Protein AF-A0A3R6IIS8-F1 (afdb_monomer)

Foldseek 3Di:
DAQQLDDQQFWKAFQVPRFIWGWHDFDADPVRGTAKTKIFTWDDDPPDDTDGDPVRMDMDGRVCVVRMDTPGGHFFDDWADQWDADQQFIDRVNHTQPPDPKGWDDFQDIARQWTWTWTDDPQWIFIWIQRVSVSDIGTAGIGHNDDWHFLDDDHQKTKTKDWDKDWDWDADPNDTDIDIATQWMKIKMAGRVVSYIAIDIDRKDWPSVLKDWDADPQGIKIKTWIFARDPRPHHGHRDPFTKIWMWDRHPYTDTDDIDGHPDRKAWDAAPQQRFIWIDDQFWIATPSVRDIGGGNCRNVLPNWHWHDWDDDDQKIWTWTADPVRDIKIKIWHADPPPGIDIDID

Sequence (345 aa):
MKIERTKKGTEIVSKLDGKNYRVTAVFCDEAGKVTEATAAEMIEREGEEVELSTEHIVQITEANALAFRITKDAKPETVVTGFSVIDGNLYQDGRQIEQGQLKVLSVLSSHIGAVLLAVESGDNVALMTYEPDRDYFRKIFVDLSEVPEVLKVSGETCLMAIEHTKEIEAEKDGQKEKKTVFAGTTLILYQNGNHSATVHETSAKYGLTEALYTESPFGLDAWFPCDAVAGEDADPVAYKVRRWTRFALYDAITCKDFVEMNGALHATWSHAYKCYVLHNDDRLYVDGIGLDIKSPLVAKIGDKILIDVNKKEGVYRLTFSDSDYQFVTMVSRKTADRGLIVTIE

pLDDT: mean 92.06, std 5.34, range [68.94, 98.56]

Structure (mmCIF, N/CA/C/O backbone):
data_AF-A0A3R6IIS8-F1
#
_entry.id   AF-A0A3R6IIS8-F1
#
loop_
_atom_site.group_PDB
_atom_site.id
_atom_site.type_symbol
_atom_site.label_atom_id
_atom_site.label_alt_id
_atom_site.label_comp_id
_atom_site.label_asym_id
_atom_site.label_entity_id
_atom_site.label_seq_id
_atom_site.pdbx_PDB_ins_code
_atom_site.Cartn_x
_atom_site.Cartn_y
_atom_site.Cartn_z
_atom_site.occupancy
_atom_site.B_iso_or_equiv
_atom_site.auth_seq_id
_atom_site.auth_comp_id
_atom_site.auth_asym_id
_atom_site.auth_atom_id
_atom_site.pdbx_PDB_model_num
ATOM 1 N N . MET A 1 1 ? -12.628 -8.761 33.892 1.00 86.06 1 MET A N 1
ATOM 2 C CA . MET A 1 1 ? -12.725 -8.364 32.470 1.00 86.06 1 MET A CA 1
ATOM 3 C C . MET A 1 1 ? -14.184 -8.477 32.033 1.00 86.06 1 MET A C 1
ATOM 5 O O . MET A 1 1 ? -14.962 -9.024 32.805 1.00 86.06 1 MET A O 1
ATOM 9 N N . LYS A 1 2 ? -14.566 -7.952 30.863 1.00 85.75 2 LYS A N 1
ATOM 10 C CA . LYS A 1 2 ? -15.867 -8.251 30.232 1.00 85.75 2 LYS A CA 1
ATOM 11 C C . LYS A 1 2 ? -15.731 -9.556 29.441 1.00 85.75 2 LYS A C 1
ATOM 13 O O . LYS A 1 2 ? -14.716 -9.699 28.758 1.00 85.75 2 LYS A O 1
ATOM 18 N N . ILE A 1 3 ? -16.674 -10.495 29.556 1.00 88.19 3 ILE A N 1
ATOM 19 C CA . ILE A 1 3 ? -16.545 -11.804 28.888 1.00 88.19 3 ILE A CA 1
ATOM 20 C C . ILE A 1 3 ? -16.556 -11.667 27.364 1.00 88.19 3 ILE A C 1
ATOM 22 O O . ILE A 1 3 ? -15.840 -12.394 26.684 1.00 88.19 3 ILE A O 1
ATOM 26 N N . GLU A 1 4 ? -17.244 -10.654 26.844 1.00 85.31 4 GLU A N 1
ATOM 27 C CA . GLU A 1 4 ? -17.347 -10.340 25.418 1.00 85.31 4 GLU A CA 1
ATOM 28 C C . GLU A 1 4 ? -15.993 -10.020 24.769 1.00 85.31 4 GLU A C 1
ATOM 30 O O . GLU A 1 4 ? -15.848 -10.126 23.557 1.00 85.31 4 GLU A O 1
ATOM 35 N N . ARG A 1 5 ? -14.983 -9.648 25.568 1.00 82.25 5 ARG A N 1
ATOM 36 C CA . ARG A 1 5 ? -13.610 -9.406 25.095 1.00 82.25 5 ARG A CA 1
ATOM 37 C C . ARG A 1 5 ? -12.752 -10.671 25.028 1.00 82.25 5 ARG A C 1
ATOM 39 O O . ARG A 1 5 ? -11.578 -10.599 24.666 1.00 82.25 5 ARG A O 1
ATOM 46 N N . THR A 1 6 ? -13.286 -11.816 25.437 1.00 88.50 6 THR A N 1
ATOM 47 C CA . THR A 1 6 ? -12.517 -13.057 25.529 1.00 88.50 6 THR A CA 1
ATOM 48 C C . THR A 1 6 ? -12.393 -13.691 24.151 1.00 88.50 6 THR A C 1
ATOM 50 O O . THR A 1 6 ? -13.389 -13.904 23.467 1.00 88.50 6 THR A O 1
ATOM 53 N N . LYS A 1 7 ? -11.162 -14.010 23.749 1.00 88.88 7 LYS A N 1
ATOM 54 C CA . LYS A 1 7 ? -10.842 -14.659 22.475 1.00 88.88 7 LYS A CA 1
ATOM 55 C C . LYS A 1 7 ? -9.868 -15.796 22.712 1.00 88.88 7 LYS A C 1
ATOM 57 O O . LYS A 1 7 ? -9.072 -15.748 23.650 1.00 88.88 7 LYS A O 1
ATOM 62 N N . LYS A 1 8 ? -9.902 -16.805 21.844 1.00 91.81 8 LYS A N 1
ATOM 63 C CA . LYS A 1 8 ? -8.877 -17.849 21.834 1.00 91.81 8 LYS A CA 1
ATOM 64 C C . LYS A 1 8 ? -7.496 -17.205 21.668 1.00 91.81 8 LYS A C 1
ATOM 66 O O . LYS A 1 8 ? -7.316 -16.353 20.808 1.00 91.81 8 LYS A O 1
ATOM 71 N N . GLY A 1 9 ? -6.545 -17.600 22.508 1.00 91.75 9 GLY A N 1
ATOM 72 C CA . GLY A 1 9 ? -5.193 -17.043 22.551 1.00 91.75 9 GLY A CA 1
ATOM 73 C C . GLY A 1 9 ? -5.008 -15.863 23.511 1.00 91.75 9 GLY A C 1
ATOM 74 O O . GLY A 1 9 ? -3.863 -15.521 23.793 1.00 91.75 9 GLY A O 1
ATOM 75 N N . THR A 1 10 ? -6.082 -15.273 24.053 1.00 93.25 10 THR A N 1
ATOM 76 C CA . THR A 1 10 ? -5.981 -14.199 25.055 1.00 93.25 10 THR A CA 1
ATOM 77 C C . THR A 1 10 ? -5.327 -14.730 26.329 1.00 93.25 10 THR A C 1
ATOM 79 O O . THR A 1 10 ? -5.727 -15.773 26.850 1.00 93.25 10 THR A O 1
ATOM 82 N N . GLU A 1 11 ? -4.328 -14.014 26.840 1.00 95.06 11 GLU A N 1
ATOM 83 C CA . GLU A 1 11 ? -3.680 -14.315 28.115 1.00 95.06 11 GLU A CA 1
ATOM 84 C C . GLU A 1 11 ? -4.321 -13.470 29.216 1.00 95.06 11 GLU A C 1
ATOM 86 O O . GLU A 1 11 ? -4.591 -12.268 29.064 1.00 95.06 11 GLU A O 1
ATOM 91 N N . ILE A 1 12 ? -4.602 -14.126 30.331 1.00 95.94 12 ILE A N 1
ATOM 92 C CA . ILE A 1 12 ? -5.292 -13.555 31.476 1.00 95.94 12 ILE A CA 1
ATOM 93 C C . ILE A 1 12 ? -4.563 -13.945 32.753 1.00 95.94 12 ILE A C 1
ATOM 95 O O . ILE A 1 12 ? -3.975 -15.016 32.849 1.00 95.94 12 ILE A O 1
ATOM 99 N N . VAL A 1 13 ? -4.675 -13.105 33.771 1.00 96.56 13 VAL A N 1
ATOM 100 C CA . VAL A 1 13 ? -4.301 -13.451 35.140 1.00 96.56 13 VAL A CA 1
ATOM 101 C C . VAL A 1 13 ? -5.562 -13.596 35.979 1.00 96.56 13 VAL A C 1
ATOM 103 O O . VAL A 1 13 ? -6.467 -12.749 35.920 1.00 96.56 13 VAL A O 1
ATOM 106 N N . SER A 1 14 ? -5.633 -14.663 36.764 1.00 96.44 14 SER A N 1
ATOM 107 C CA . SER A 1 14 ? -6.660 -14.815 37.788 1.00 96.44 14 SER A CA 1
ATOM 108 C C . SER A 1 14 ? -6.280 -13.982 39.010 1.00 96.44 14 SER A C 1
ATOM 110 O O . SER A 1 14 ? -5.180 -14.064 39.550 1.00 96.44 14 SER A O 1
ATOM 112 N N . LYS A 1 15 ? -7.212 -13.148 39.467 1.00 96.56 15 LYS A N 1
ATOM 113 C CA . LYS A 1 15 ? -7.050 -12.313 40.665 1.00 96.56 15 LYS A CA 1
ATOM 114 C C . LYS A 1 15 ? -7.208 -13.112 41.961 1.00 96.56 15 LYS A C 1
ATOM 116 O O . LYS A 1 15 ? -6.978 -12.554 43.027 1.00 96.56 15 LYS A O 1
ATOM 121 N N . LEU A 1 16 ? -7.661 -14.364 41.871 1.00 94.31 16 LEU A N 1
ATOM 122 C CA . LEU A 1 16 ? -7.906 -15.227 43.025 1.00 94.31 16 LEU A CA 1
ATOM 123 C C . LEU A 1 16 ? -6.632 -15.953 43.465 1.00 94.31 16 LEU A C 1
ATOM 125 O O . LEU A 1 16 ? -6.364 -16.041 44.658 1.00 94.31 16 LEU A O 1
ATOM 129 N N . ASP A 1 17 ? -5.852 -16.448 42.505 1.00 92.62 17 ASP A N 1
ATOM 130 C CA . ASP A 1 17 ? -4.651 -17.264 42.733 1.00 92.62 17 ASP A CA 1
ATOM 131 C C . ASP A 1 17 ? -3.364 -16.624 42.179 1.00 92.62 17 ASP A C 1
ATOM 133 O O . ASP A 1 17 ? -2.271 -17.110 42.456 1.00 92.62 17 ASP A O 1
ATOM 137 N N . GLY A 1 18 ? -3.470 -15.529 41.416 1.00 93.06 18 GLY A N 1
ATOM 138 C CA . GLY A 1 18 ? -2.335 -14.838 40.803 1.00 93.06 18 GLY A CA 1
ATOM 139 C C . GLY A 1 18 ? -1.726 -15.562 39.600 1.00 93.06 18 GLY A C 1
ATOM 140 O O . GLY A 1 18 ? -0.717 -15.093 39.075 1.00 93.06 18 GLY A O 1
ATOM 141 N N . LYS A 1 19 ? -2.310 -16.679 39.153 1.00 95.56 19 LYS A N 1
ATOM 142 C CA . LYS A 1 19 ? -1.771 -17.497 38.061 1.00 95.56 19 LYS A CA 1
ATOM 143 C C . LYS A 1 19 ? -2.152 -16.940 36.692 1.00 95.56 19 LYS A C 1
ATOM 145 O O . LYS A 1 19 ? -3.228 -16.354 36.521 1.00 95.56 19 LYS A O 1
ATOM 150 N N . ASN A 1 20 ? -1.272 -17.151 35.714 1.00 96.38 20 ASN A N 1
ATOM 151 C CA . ASN A 1 20 ? -1.519 -16.816 34.315 1.00 96.38 20 ASN A CA 1
ATOM 152 C C . ASN A 1 20 ? -2.197 -17.985 33.602 1.00 96.38 20 ASN A C 1
ATOM 154 O O . ASN A 1 20 ? -1.853 -19.144 33.815 1.00 96.38 20 ASN A O 1
ATOM 158 N N . TYR A 1 21 ? -3.142 -17.669 32.730 1.00 96.88 21 TYR A N 1
ATOM 159 C CA . TYR A 1 21 ? -3.881 -18.623 31.920 1.00 96.88 21 TYR A CA 1
ATOM 160 C C . TYR A 1 21 ? -3.951 -18.112 30.481 1.00 96.88 21 TYR A C 1
ATOM 162 O O . TYR A 1 21 ? -4.013 -16.903 30.248 1.00 96.88 21 TYR A O 1
ATOM 170 N N . ARG A 1 22 ? -4.014 -19.024 29.510 1.00 96.56 22 ARG A N 1
ATOM 171 C CA . ARG A 1 22 ? -4.310 -18.705 28.108 1.00 96.56 22 ARG A CA 1
ATOM 172 C C . ARG A 1 22 ? -5.643 -19.318 27.718 1.00 96.56 22 ARG A C 1
ATOM 174 O O . ARG A 1 22 ? -5.879 -20.503 27.948 1.00 96.56 22 ARG A O 1
ATOM 181 N N . VAL A 1 23 ? -6.512 -18.520 27.110 1.00 96.06 23 VAL A N 1
ATOM 182 C CA . VAL A 1 23 ? -7.806 -18.981 26.601 1.00 96.06 23 VAL A CA 1
ATOM 183 C C . VAL A 1 23 ? -7.578 -19.941 25.435 1.00 96.06 23 VAL A C 1
ATOM 185 O O . VAL A 1 23 ? -6.925 -19.593 24.450 1.00 96.06 23 VAL A O 1
ATOM 188 N N . THR A 1 24 ? -8.129 -21.145 25.522 1.00 95.75 24 THR A N 1
ATOM 189 C CA . THR A 1 24 ? -7.970 -22.212 24.523 1.00 95.75 24 THR A CA 1
ATOM 190 C C . THR A 1 24 ? -9.222 -22.409 23.672 1.00 95.75 24 THR A C 1
ATOM 192 O O . THR A 1 24 ? -9.110 -22.829 22.517 1.00 95.75 24 THR A O 1
ATOM 195 N N . ALA A 1 25 ? -10.393 -22.048 24.200 1.00 94.38 25 ALA A N 1
ATOM 196 C CA . ALA A 1 25 ? -11.670 -22.102 23.498 1.00 94.38 25 ALA A CA 1
ATOM 197 C C . ALA A 1 25 ? -12.604 -20.975 23.957 1.00 94.38 25 ALA A C 1
ATOM 199 O O . ALA A 1 25 ? -12.561 -20.553 25.113 1.00 94.38 25 ALA A O 1
ATOM 200 N N . VAL A 1 26 ? -13.455 -20.516 23.042 1.00 94.31 26 VAL A N 1
ATOM 201 C CA . VAL A 1 26 ? -14.558 -19.587 23.305 1.00 94.31 26 VAL A CA 1
ATOM 202 C C . VAL A 1 26 ? -15.832 -20.174 22.716 1.00 94.31 26 VAL A C 1
ATOM 204 O O . VAL A 1 26 ? -15.792 -20.796 21.653 1.00 94.31 26 VAL A O 1
ATOM 207 N N . PHE A 1 27 ? -16.943 -19.982 23.411 1.00 93.88 27 PHE A N 1
ATOM 208 C CA . PHE A 1 27 ? -18.261 -20.457 23.020 1.00 93.88 27 PHE A CA 1
ATOM 209 C C . PHE A 1 27 ? -19.195 -19.257 22.934 1.00 93.88 27 PHE A C 1
ATOM 211 O O . PHE A 1 27 ? -19.222 -18.418 23.840 1.00 93.88 27 PHE A O 1
ATOM 218 N N . CYS A 1 28 ? -19.932 -19.173 21.830 1.00 91.50 28 CYS A N 1
ATOM 219 C CA . CYS A 1 28 ? -20.833 -18.067 21.545 1.00 91.50 28 CYS A CA 1
ATOM 220 C C . CYS A 1 28 ? -22.286 -18.536 21.463 1.00 91.50 28 CYS A C 1
ATOM 222 O O . CYS A 1 28 ? -22.550 -19.697 21.142 1.00 91.50 28 CYS A O 1
ATOM 224 N N . ASP A 1 29 ? -23.214 -17.617 21.712 1.00 89.25 29 ASP A N 1
ATOM 225 C CA . ASP A 1 29 ? -24.629 -17.804 21.398 1.00 89.25 29 ASP A CA 1
ATOM 226 C C . ASP A 1 29 ? -24.909 -17.702 19.884 1.00 89.25 29 ASP A C 1
ATOM 228 O O . ASP A 1 29 ? -24.012 -17.460 19.072 1.00 89.25 29 ASP A O 1
ATOM 232 N N . GLU A 1 30 ? -26.175 -17.884 19.491 1.00 83.50 30 GLU A N 1
ATOM 233 C CA . GLU A 1 30 ? -26.620 -17.787 18.090 1.00 83.50 30 GLU A CA 1
ATOM 234 C C . GLU A 1 30 ? -26.377 -16.400 17.467 1.00 83.50 30 GLU A C 1
ATOM 236 O O . GLU A 1 30 ? -26.270 -16.286 16.247 1.00 83.50 30 GLU A O 1
ATOM 241 N N . ALA A 1 31 ? -26.260 -15.351 18.289 1.00 80.56 31 ALA A N 1
ATOM 242 C CA . ALA A 1 31 ? -25.944 -13.993 17.854 1.00 80.56 31 ALA A CA 1
ATOM 243 C C . ALA A 1 31 ? -24.427 -13.727 17.783 1.00 80.56 31 ALA A C 1
ATOM 245 O O . ALA A 1 31 ? -24.010 -12.616 17.449 1.00 80.56 31 ALA A O 1
ATOM 246 N N . GLY A 1 32 ? -23.591 -14.723 18.093 1.00 78.62 32 GLY A N 1
ATOM 247 C CA . GLY A 1 32 ? -22.134 -14.614 18.084 1.00 78.62 32 GLY A CA 1
ATOM 248 C C . GLY A 1 32 ? -21.538 -13.968 19.339 1.00 78.62 32 GLY A C 1
ATOM 249 O O . GLY A 1 32 ? -20.325 -13.746 19.380 1.00 78.62 32 GLY A O 1
ATOM 250 N N . LYS A 1 33 ? -22.334 -13.686 20.380 1.00 84.31 33 LYS A N 1
ATOM 251 C CA . LYS A 1 33 ? -21.840 -13.132 21.648 1.00 84.31 33 LYS A CA 1
ATOM 252 C C . LYS A 1 33 ? -21.180 -14.235 22.475 1.00 84.31 33 LYS A C 1
ATOM 254 O O . LYS A 1 33 ? -21.769 -15.289 22.684 1.00 84.31 33 LYS A O 1
ATOM 259 N N . VAL A 1 34 ? -19.978 -13.976 22.996 1.00 88.75 34 VAL A N 1
ATOM 260 C CA . VAL A 1 34 ? -19.262 -14.921 23.870 1.00 88.75 34 VAL A CA 1
ATOM 261 C C . VAL A 1 34 ? -20.028 -15.116 25.182 1.00 88.75 34 VAL A C 1
ATOM 263 O O . VAL A 1 34 ? -20.248 -14.154 25.921 1.00 88.75 34 VAL A O 1
ATOM 266 N N . THR A 1 35 ? -20.391 -16.360 25.485 1.00 92.75 35 THR A N 1
ATOM 267 C CA . THR A 1 35 ? -21.111 -16.752 26.709 1.00 92.75 35 THR A CA 1
ATOM 268 C C . THR A 1 35 ? -20.218 -17.495 27.696 1.00 92.75 35 THR A C 1
ATOM 270 O O . THR A 1 35 ? -20.398 -17.377 28.909 1.00 92.75 35 THR A O 1
ATOM 273 N N . GLU A 1 36 ? -19.245 -18.248 27.185 1.00 95.31 36 GLU A N 1
ATOM 274 C CA . GLU A 1 36 ? -18.313 -19.044 27.979 1.00 95.31 36 GLU A CA 1
ATOM 275 C C . GLU A 1 36 ? -16.948 -19.119 27.288 1.00 95.31 36 GLU A C 1
ATOM 277 O O . GLU A 1 36 ? -16.840 -19.037 26.062 1.00 95.31 36 GLU A O 1
ATOM 282 N N . ALA A 1 37 ? -15.887 -19.281 28.070 1.00 96.44 37 ALA A N 1
ATOM 283 C CA . ALA A 1 37 ? -14.555 -19.550 27.558 1.00 96.44 37 ALA A CA 1
ATOM 284 C C . ALA A 1 37 ? -13.791 -20.499 28.477 1.00 96.44 37 ALA A C 1
ATOM 286 O O . ALA A 1 37 ? -13.903 -20.431 29.698 1.00 96.44 37 ALA A O 1
ATOM 287 N N . THR A 1 38 ? -12.946 -21.332 27.883 1.00 96.81 38 THR A N 1
ATOM 288 C CA . THR A 1 38 ? -12.047 -22.230 28.608 1.00 96.81 38 THR A CA 1
ATOM 289 C C . THR A 1 38 ? -10.628 -21.685 28.538 1.00 96.81 38 THR A C 1
ATOM 291 O O . THR A 1 38 ? -10.163 -21.309 27.458 1.00 96.81 38 THR A O 1
ATOM 294 N N . ALA A 1 39 ? -9.923 -21.652 29.668 1.00 97.00 39 ALA A N 1
ATOM 295 C CA . ALA A 1 39 ? -8.521 -21.251 29.728 1.00 97.00 39 ALA A CA 1
ATOM 296 C C . ALA A 1 39 ? -7.675 -22.269 30.499 1.00 97.00 39 ALA A C 1
ATOM 298 O O . ALA A 1 39 ? -8.127 -22.840 31.487 1.00 97.00 39 ALA A O 1
ATOM 299 N N . ALA A 1 40 ? -6.445 -22.485 30.042 1.00 97.44 40 ALA A N 1
ATOM 300 C CA . ALA A 1 40 ? -5.477 -23.398 30.644 1.00 97.44 40 ALA A CA 1
ATOM 301 C C . ALA A 1 40 ? -4.351 -22.607 31.316 1.00 97.44 40 ALA A C 1
ATOM 303 O O . ALA A 1 40 ? -3.923 -21.586 30.771 1.00 97.44 40 ALA A O 1
ATOM 304 N N . GLU A 1 41 ? -3.881 -23.056 32.483 1.00 97.12 41 GLU A N 1
ATOM 305 C CA . GLU A 1 41 ? -2.756 -22.428 33.190 1.00 97.12 41 GLU A CA 1
ATOM 306 C C . GLU A 1 41 ? -1.513 -22.412 32.292 1.00 97.12 41 GLU A C 1
ATOM 308 O O . GLU A 1 41 ? -1.173 -23.418 31.665 1.00 97.12 41 GLU A O 1
ATOM 313 N N . MET A 1 42 ? -0.850 -21.261 32.223 1.00 96.06 42 MET A N 1
ATOM 314 C CA . MET A 1 42 ? 0.415 -21.086 31.518 1.00 96.06 42 MET A CA 1
ATOM 315 C C . MET A 1 42 ? 1.558 -21.518 32.432 1.00 96.06 42 MET A C 1
ATOM 317 O O . MET A 1 42 ? 1.738 -20.960 33.515 1.00 96.06 42 MET A O 1
ATOM 321 N N . ILE A 1 43 ? 2.337 -22.496 31.980 1.00 93.00 43 ILE A N 1
ATOM 322 C CA . ILE A 1 43 ? 3.526 -22.986 32.670 1.00 93.00 43 ILE A CA 1
ATOM 323 C C . ILE A 1 43 ? 4.737 -22.371 31.970 1.00 93.00 43 ILE A C 1
ATOM 325 O O . ILE A 1 43 ? 5.104 -22.768 30.866 1.00 93.00 43 ILE A O 1
ATOM 329 N N . GLU A 1 44 ? 5.338 -21.374 32.613 1.00 86.69 44 GLU A N 1
ATOM 330 C CA . GLU A 1 44 ? 6.546 -20.709 32.124 1.00 86.69 44 GLU A CA 1
ATOM 331 C C . GLU A 1 44 ? 7.779 -21.287 32.826 1.00 86.69 44 GLU A C 1
ATOM 333 O O . GLU A 1 44 ? 7.851 -21.323 34.057 1.00 86.69 44 GLU A O 1
ATOM 338 N N . ARG A 1 45 ? 8.758 -21.742 32.041 1.00 85.88 45 ARG A N 1
ATOM 339 C CA . ARG A 1 45 ? 10.078 -22.181 32.511 1.00 85.88 45 ARG A CA 1
ATOM 340 C C . ARG A 1 45 ? 11.140 -21.331 31.826 1.00 85.88 45 ARG A C 1
ATOM 342 O O . ARG A 1 45 ? 10.999 -20.991 30.654 1.00 85.88 45 ARG A O 1
ATOM 349 N N . GLU A 1 46 ? 12.181 -20.943 32.563 1.00 82.06 46 GLU A N 1
ATOM 350 C CA . GLU A 1 46 ? 13.232 -20.073 32.021 1.00 82.06 46 GLU A CA 1
ATOM 351 C C . GLU A 1 46 ? 13.846 -20.667 30.745 1.00 82.06 46 GLU A C 1
ATOM 353 O O . GLU A 1 46 ? 14.406 -21.759 30.763 1.00 82.06 46 GLU A O 1
ATOM 358 N N . GLY A 1 47 ? 13.757 -19.916 29.642 1.00 79.69 47 GLY A N 1
ATOM 359 C CA . GLY A 1 47 ? 14.335 -20.294 28.350 1.00 79.69 47 GLY A CA 1
ATOM 360 C C . GLY A 1 47 ? 13.503 -21.270 27.511 1.00 79.69 47 GLY A C 1
ATOM 361 O O . GLY A 1 47 ? 13.961 -21.646 26.434 1.00 79.69 47 GLY A O 1
ATOM 362 N N . GLU A 1 48 ? 12.306 -21.656 27.958 1.00 84.50 48 GLU A N 1
ATOM 363 C CA . GLU A 1 48 ? 11.414 -22.571 27.235 1.00 84.50 48 GLU A CA 1
ATOM 364 C C . GLU A 1 48 ? 10.174 -21.850 26.682 1.00 84.50 48 GLU A C 1
ATOM 366 O O . GLU A 1 48 ? 9.791 -20.766 27.132 1.00 84.50 48 GLU A O 1
ATOM 371 N N . GLU A 1 49 ? 9.539 -22.454 25.673 1.00 85.69 49 GLU A N 1
ATOM 372 C CA . GLU A 1 49 ? 8.231 -21.998 25.206 1.00 85.69 49 GLU A CA 1
ATOM 373 C C . GLU A 1 49 ? 7.162 -22.225 26.282 1.00 85.69 49 GLU A C 1
ATOM 375 O O . GLU A 1 49 ? 7.227 -23.166 27.070 1.00 85.69 49 GLU A O 1
ATOM 380 N N . VAL A 1 50 ? 6.150 -21.355 26.304 1.00 86.88 50 VAL A N 1
ATOM 381 C CA . VAL A 1 50 ? 5.049 -21.461 27.266 1.00 86.88 50 VAL A CA 1
ATOM 382 C C . VAL A 1 50 ? 4.222 -22.715 26.990 1.00 86.88 50 VAL A C 1
ATOM 384 O O . VAL A 1 50 ? 3.525 -22.785 25.973 1.00 86.88 50 VAL A O 1
ATOM 387 N N . GLU A 1 51 ? 4.221 -23.651 27.935 1.00 92.25 51 GLU A N 1
ATOM 388 C CA . GLU A 1 51 ? 3.341 -24.818 27.920 1.00 92.25 51 GLU A CA 1
ATOM 389 C C . GLU A 1 51 ? 1.976 -24.487 28.540 1.00 92.25 51 GLU A C 1
ATOM 391 O O . GLU A 1 51 ? 1.852 -23.630 29.419 1.00 92.25 51 GLU A O 1
ATOM 396 N N . LEU A 1 52 ? 0.925 -25.176 28.087 1.00 94.12 52 LEU A N 1
ATOM 397 C CA . LEU A 1 52 ? -0.422 -25.050 28.647 1.00 94.12 52 LEU A CA 1
ATOM 398 C C . LEU A 1 52 ? -0.769 -26.299 29.454 1.00 94.12 52 LEU A C 1
ATOM 400 O O . LEU A 1 52 ? -0.697 -27.415 28.939 1.00 94.12 52 LEU A O 1
ATOM 404 N N . SER A 1 53 ? -1.176 -26.110 30.709 1.00 92.38 53 SER A N 1
ATOM 405 C CA . SER A 1 53 ? -1.583 -27.212 31.578 1.00 92.38 53 SER A CA 1
ATOM 406 C C . SER A 1 53 ? -2.836 -27.909 31.045 1.00 92.38 53 SER A C 1
ATOM 408 O O . SER A 1 53 ? -3.835 -27.268 30.723 1.00 92.38 53 SER A O 1
ATOM 410 N N . THR A 1 54 ? -2.814 -29.239 31.011 1.00 90.62 54 THR A N 1
ATOM 411 C CA . THR A 1 54 ? -3.998 -30.065 30.726 1.00 90.62 54 THR A CA 1
ATOM 412 C C . THR A 1 54 ? -4.814 -30.388 31.980 1.00 90.62 54 THR A C 1
ATOM 414 O O . THR A 1 54 ? -5.945 -30.851 31.864 1.00 90.62 54 THR A O 1
ATOM 417 N N . GLU A 1 55 ? -4.260 -30.139 33.170 1.00 90.62 55 GLU A N 1
ATOM 418 C CA . GLU A 1 55 ? -4.886 -30.447 34.463 1.00 90.62 55 GLU A CA 1
ATOM 419 C C . GLU A 1 55 ? -5.519 -29.208 35.106 1.00 90.62 55 GLU A C 1
ATOM 421 O O . GLU A 1 55 ? -6.583 -29.293 35.719 1.00 90.62 55 GLU A O 1
ATOM 426 N N . HIS A 1 56 ? -4.895 -28.039 34.935 1.00 92.50 56 HIS A N 1
ATOM 427 C CA . HIS A 1 56 ? -5.368 -26.780 35.502 1.00 92.50 56 HIS A CA 1
ATOM 428 C C . HIS A 1 56 ? -6.101 -25.962 34.442 1.00 92.50 56 HIS A C 1
ATOM 430 O O . HIS A 1 56 ? -5.536 -25.089 33.778 1.00 92.50 56 HIS A O 1
ATOM 436 N N . ILE A 1 57 ? -7.386 -26.277 34.293 1.00 95.19 57 ILE A N 1
ATOM 437 C CA . ILE A 1 57 ? -8.303 -25.633 33.355 1.00 95.19 57 ILE A CA 1
ATOM 438 C C . ILE A 1 57 ? -9.376 -24.881 34.142 1.00 95.19 57 ILE A C 1
ATOM 440 O O . ILE A 1 57 ? -9.981 -25.423 35.067 1.00 95.19 57 ILE A O 1
ATOM 444 N N . VAL A 1 58 ? -9.642 -23.640 33.748 1.00 96.00 58 VAL A N 1
ATOM 445 C CA . VAL A 1 58 ? -10.700 -22.805 34.322 1.00 96.00 58 VAL A CA 1
ATOM 446 C C . VAL A 1 58 ? -11.765 -22.501 33.277 1.00 96.00 58 VAL A C 1
ATOM 448 O O . VAL A 1 58 ? -11.458 -22.262 32.107 1.00 96.00 58 VAL A O 1
ATOM 451 N N . GLN A 1 59 ? -13.023 -22.487 33.720 1.00 96.38 59 GLN A N 1
ATOM 452 C CA . GLN A 1 59 ? -14.137 -21.973 32.929 1.00 96.38 59 GLN A CA 1
ATOM 453 C C . GLN A 1 59 ? -14.417 -20.526 33.303 1.00 96.38 59 GLN A C 1
ATOM 455 O O . GLN A 1 59 ? -14.489 -20.160 34.481 1.00 96.38 59 GLN A O 1
ATOM 460 N N . ILE A 1 60 ? -14.590 -19.707 32.280 1.00 96.31 60 ILE A N 1
ATOM 461 C CA . ILE A 1 60 ? -14.858 -18.284 32.380 1.00 96.31 60 ILE A CA 1
ATOM 462 C C . ILE A 1 60 ? -16.265 -18.058 31.855 1.00 96.31 60 ILE A C 1
ATOM 464 O O . ILE A 1 60 ? -16.573 -18.374 30.712 1.00 96.31 60 ILE A O 1
ATOM 468 N N . THR A 1 61 ? -17.107 -17.482 32.696 1.00 95.31 61 THR A N 1
ATOM 469 C CA . THR A 1 61 ? -18.500 -17.140 32.406 1.00 95.31 61 THR A CA 1
ATOM 470 C C . THR A 1 61 ? -18.730 -15.678 32.759 1.00 95.31 61 THR A C 1
ATOM 472 O O . THR A 1 61 ? -17.918 -15.056 33.448 1.00 95.31 61 THR A O 1
ATOM 475 N N . GLU A 1 62 ? -19.849 -15.106 32.328 1.00 93.44 62 GLU A N 1
ATOM 476 C CA . GLU A 1 62 ? -20.207 -13.727 32.678 1.00 93.44 62 GLU A CA 1
ATOM 477 C C . GLU A 1 62 ? -20.196 -13.493 34.202 1.00 93.44 62 GLU A C 1
ATOM 479 O O . GLU A 1 62 ? -19.702 -12.470 34.678 1.00 93.44 62 GLU A O 1
ATOM 484 N N . ALA A 1 63 ? -20.627 -14.494 34.979 1.00 94.44 63 ALA A N 1
ATOM 485 C CA . ALA A 1 63 ? -20.684 -14.437 36.438 1.00 94.44 63 ALA A CA 1
ATOM 486 C C . ALA A 1 63 ? -19.304 -14.355 37.116 1.00 94.44 63 ALA A C 1
ATOM 488 O O . ALA A 1 63 ? -19.187 -13.765 38.191 1.00 94.44 63 ALA A O 1
ATOM 489 N N . ASN A 1 64 ? -18.256 -14.935 36.518 1.00 94.88 64 ASN A N 1
ATOM 490 C CA . ASN A 1 64 ? -16.918 -14.983 37.119 1.00 94.88 64 ASN A CA 1
ATOM 491 C C . ASN A 1 64 ? -15.852 -14.188 36.343 1.00 94.88 64 ASN A C 1
ATOM 493 O O . ASN A 1 64 ? -14.738 -14.031 36.842 1.00 94.88 64 ASN A O 1
ATOM 497 N N . ALA A 1 65 ? -16.174 -13.614 35.179 1.00 93.69 65 ALA A N 1
ATOM 498 C CA . ALA A 1 65 ? -15.224 -12.885 34.335 1.00 93.69 65 ALA A CA 1
ATOM 499 C C . ALA A 1 65 ? -14.528 -11.722 35.068 1.00 93.69 65 ALA A C 1
ATOM 501 O O . ALA A 1 65 ? -13.398 -11.344 34.741 1.00 93.69 65 ALA A O 1
ATOM 502 N N . LEU A 1 66 ? -15.147 -11.150 36.106 1.00 94.50 66 LEU A N 1
ATOM 503 C CA . LEU A 1 66 ? -14.528 -10.118 36.944 1.00 94.50 66 LEU A CA 1
ATOM 504 C C . LEU A 1 66 ? -13.312 -10.616 37.743 1.00 94.50 66 LEU A C 1
ATOM 506 O O . LEU A 1 66 ? -12.421 -9.802 38.022 1.00 94.50 66 LEU A O 1
ATOM 510 N N . ALA A 1 67 ? -13.235 -11.917 38.042 1.00 96.56 67 ALA A N 1
ATOM 511 C CA . ALA A 1 67 ? -12.096 -12.556 38.702 1.00 96.56 67 ALA A CA 1
ATOM 512 C C . ALA A 1 67 ? -10.837 -12.576 37.824 1.00 96.56 67 ALA A C 1
ATOM 514 O O . ALA A 1 67 ? -9.739 -12.730 38.346 1.00 96.56 67 ALA A O 1
ATOM 515 N N . PHE A 1 68 ? -10.965 -12.341 36.518 1.00 96.56 68 PHE A N 1
ATOM 516 C CA . PHE A 1 68 ? -9.847 -12.350 35.581 1.00 96.56 68 PHE A CA 1
ATOM 517 C C . PHE A 1 68 ? -9.512 -10.944 35.074 1.00 96.56 68 PHE A C 1
ATOM 519 O O . PHE A 1 68 ? -10.366 -10.045 34.965 1.00 96.56 68 PHE A O 1
ATOM 526 N N . ARG A 1 69 ? -8.237 -10.730 34.758 1.00 95.06 69 ARG A N 1
ATOM 527 C CA . ARG A 1 69 ? -7.729 -9.529 34.088 1.00 95.06 69 ARG A CA 1
ATOM 528 C C . ARG A 1 69 ? -6.954 -9.956 32.848 1.00 95.06 69 ARG A C 1
ATOM 530 O O . ARG A 1 69 ? -6.049 -10.766 32.967 1.00 95.06 69 ARG A O 1
ATOM 537 N N . ILE A 1 70 ? -7.281 -9.370 31.699 1.00 93.19 70 ILE A N 1
ATOM 538 C CA . ILE A 1 70 ? -6.512 -9.552 30.463 1.00 93.19 70 ILE A CA 1
ATOM 539 C C . ILE A 1 70 ? -5.122 -8.951 30.669 1.00 93.19 70 ILE A C 1
ATOM 541 O O . ILE A 1 70 ? -5.008 -7.789 31.068 1.00 93.19 70 ILE A O 1
ATOM 545 N N . THR A 1 71 ? -4.088 -9.752 30.438 1.00 92.75 71 THR A N 1
ATOM 546 C CA . THR A 1 71 ? -2.682 -9.323 30.443 1.00 92.75 71 THR A CA 1
ATOM 547 C C . THR A 1 71 ? -2.161 -9.141 29.023 1.00 92.75 71 THR A C 1
ATOM 549 O O . THR A 1 71 ? -1.336 -8.260 28.795 1.00 92.75 71 THR A O 1
ATOM 552 N N . LYS A 1 72 ? -2.690 -9.907 28.063 1.00 89.56 72 LYS A N 1
ATOM 553 C CA . LYS A 1 72 ? -2.358 -9.797 26.641 1.00 89.56 72 LYS A CA 1
ATOM 554 C C . LYS A 1 72 ? -3.551 -10.226 25.793 1.00 89.56 72 LYS A C 1
ATOM 556 O O . LYS A 1 72 ? -4.066 -11.326 25.970 1.00 89.56 72 LYS A O 1
ATOM 561 N N . ASP A 1 73 ? -4.001 -9.371 24.879 1.00 86.50 73 ASP A N 1
ATOM 562 C CA . ASP A 1 73 ? -5.059 -9.755 23.939 1.00 86.50 73 ASP A CA 1
ATOM 563 C C . ASP A 1 73 ? -4.532 -10.793 22.934 1.00 86.50 73 ASP A C 1
ATOM 565 O O . ASP A 1 73 ? -3.351 -10.778 22.567 1.00 86.50 73 ASP A O 1
ATOM 569 N N . ALA A 1 74 ? -5.420 -11.670 22.462 1.00 85.56 74 ALA A N 1
ATOM 570 C CA . ALA A 1 74 ? -5.146 -12.491 21.290 1.00 85.56 74 ALA A CA 1
ATOM 571 C C . ALA A 1 74 ? -4.766 -11.603 20.096 1.00 85.56 74 ALA A C 1
ATOM 573 O O . ALA A 1 74 ? -5.322 -10.515 19.919 1.00 85.56 74 ALA A O 1
ATOM 574 N N . LYS A 1 75 ? -3.839 -12.075 19.256 1.00 82.19 75 LYS A N 1
ATOM 575 C CA . LYS A 1 75 ? -3.582 -11.397 17.986 1.00 82.19 75 LYS A CA 1
ATOM 576 C C . LYS A 1 75 ? -4.810 -11.573 17.085 1.00 82.19 75 LYS A C 1
ATOM 578 O O . LYS A 1 75 ? -5.281 -12.702 16.958 1.00 82.19 75 LYS A O 1
ATOM 583 N N . PRO A 1 76 ? -5.338 -10.498 16.483 1.00 83.06 76 PRO A N 1
ATOM 584 C CA . PRO A 1 76 ? -6.376 -10.632 15.475 1.00 83.06 76 PRO A CA 1
ATOM 585 C C . PRO A 1 76 ? -5.827 -11.400 14.266 1.00 83.06 76 PRO A C 1
ATOM 587 O O . PRO A 1 76 ? -4.657 -11.258 13.915 1.00 83.06 76 PRO A O 1
ATOM 590 N N . GLU A 1 77 ? -6.676 -12.217 13.643 1.00 82.94 77 GLU A N 1
ATOM 591 C CA . GLU A 1 77 ? -6.305 -13.077 12.503 1.00 82.94 77 GLU A CA 1
ATOM 592 C C . GLU A 1 77 ? -7.093 -12.737 11.228 1.00 82.94 77 GLU A C 1
ATOM 594 O O . GLU A 1 77 ? -6.832 -13.289 10.162 1.00 82.94 77 GLU A O 1
ATOM 599 N N . THR A 1 78 ? -8.063 -11.823 11.318 1.00 87.69 78 THR A N 1
ATOM 600 C CA . THR A 1 78 ? -8.985 -11.495 10.226 1.00 87.69 78 THR A CA 1
ATOM 601 C C . THR A 1 78 ? -8.972 -10.011 9.900 1.00 87.69 78 THR A C 1
ATOM 603 O O . THR A 1 78 ? -8.937 -9.165 10.799 1.00 87.69 78 THR A O 1
ATOM 606 N N . VAL A 1 79 ? -9.074 -9.703 8.606 1.00 92.75 79 VAL A N 1
ATOM 607 C CA . VAL A 1 79 ? -9.314 -8.341 8.118 1.00 92.75 79 VAL A CA 1
ATOM 608 C C . VAL A 1 79 ? -10.700 -7.886 8.566 1.00 92.75 79 VAL A C 1
ATOM 610 O O . VAL A 1 79 ? -11.684 -8.602 8.375 1.00 92.75 79 VAL A O 1
ATOM 613 N N . VAL A 1 80 ? -10.775 -6.714 9.192 1.00 93.81 80 VAL A N 1
ATOM 614 C CA . VAL A 1 80 ? -12.052 -6.142 9.638 1.00 93.81 80 VAL A CA 1
ATOM 615 C C . VAL A 1 80 ? -12.833 -5.604 8.434 1.00 93.81 80 VAL A C 1
ATOM 617 O O . VAL A 1 80 ? -12.240 -5.172 7.454 1.00 93.81 80 VAL A O 1
ATOM 620 N N . THR A 1 81 ? -14.164 -5.653 8.457 1.00 94.75 81 THR A N 1
ATOM 621 C CA . THR A 1 81 ? -15.003 -5.228 7.318 1.00 94.75 81 THR A CA 1
ATOM 622 C C . THR A 1 81 ? -16.275 -4.532 7.804 1.00 94.75 81 THR A C 1
ATOM 624 O O . THR A 1 81 ? -16.482 -4.398 9.010 1.00 94.75 81 THR A O 1
ATOM 627 N N . GLY A 1 82 ? -17.097 -4.043 6.867 1.00 96.00 82 GLY A N 1
ATOM 628 C CA . GLY A 1 82 ? -18.402 -3.452 7.180 1.00 96.00 82 GLY A CA 1
ATOM 629 C C . GLY A 1 82 ? -18.362 -1.985 7.611 1.00 96.00 82 GLY A C 1
ATOM 630 O O . GLY A 1 82 ? -19.365 -1.475 8.104 1.00 96.00 82 GLY A O 1
ATOM 631 N N . PHE A 1 83 ? -17.225 -1.299 7.441 1.00 97.94 83 PHE A N 1
ATOM 632 C CA . PHE A 1 83 ? -17.072 0.092 7.865 1.00 97.94 83 PHE A CA 1
ATOM 633 C C . PHE A 1 83 ? -17.613 1.094 6.849 1.00 97.94 83 PHE A C 1
ATOM 635 O O . PHE A 1 83 ? -17.364 0.987 5.649 1.00 97.94 83 PHE A O 1
ATOM 642 N N . SER A 1 84 ? -18.289 2.122 7.354 1.00 97.75 84 SER A N 1
ATOM 643 C CA . SER A 1 84 ? -18.751 3.268 6.569 1.00 97.75 84 SER A CA 1
ATOM 644 C C . SER A 1 84 ? -18.745 4.548 7.400 1.00 97.75 84 SER A C 1
ATOM 646 O O . SER A 1 84 ? -18.795 4.488 8.628 1.00 97.75 84 SER A O 1
ATOM 648 N N . VAL A 1 85 ? -18.737 5.703 6.733 1.00 98.12 85 VAL A N 1
ATOM 649 C CA . VAL A 1 85 ? -18.807 7.023 7.375 1.00 98.12 85 VAL A CA 1
ATOM 650 C C . VAL A 1 85 ? -20.095 7.725 6.959 1.00 98.12 85 VAL A C 1
ATOM 652 O O . VAL A 1 85 ? -20.383 7.823 5.768 1.00 98.12 85 VAL A O 1
ATOM 655 N N . ILE A 1 86 ? -20.858 8.226 7.932 1.00 97.38 86 ILE A N 1
ATOM 656 C CA . ILE A 1 86 ? -22.084 9.006 7.709 1.00 97.38 86 ILE A CA 1
ATOM 657 C C . ILE A 1 86 ? -22.027 10.248 8.598 1.00 97.38 86 ILE A C 1
ATOM 659 O O . ILE A 1 86 ? -21.946 10.132 9.822 1.00 97.38 86 ILE A O 1
ATOM 663 N N . ASP A 1 87 ? -22.042 11.433 7.985 1.00 95.56 87 ASP A N 1
ATOM 664 C CA . ASP A 1 87 ? -22.016 12.735 8.671 1.00 95.56 87 ASP A CA 1
ATOM 665 C C . ASP A 1 87 ? -20.922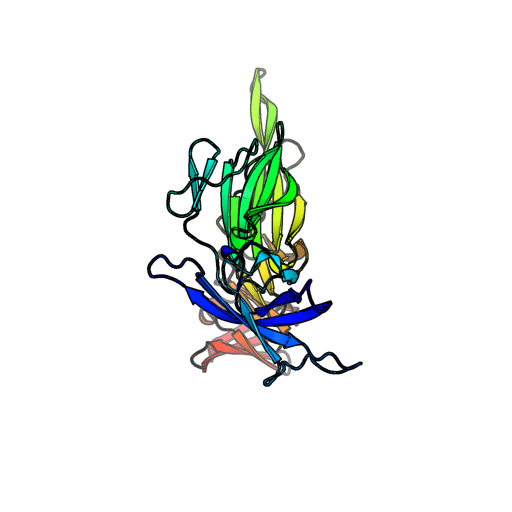 12.844 9.747 1.00 95.56 87 ASP A C 1
ATOM 667 O O . ASP A 1 87 ? -21.144 13.326 10.858 1.00 95.56 87 ASP A O 1
ATOM 671 N N . GLY A 1 88 ? -19.722 12.348 9.434 1.00 96.94 88 GLY A N 1
ATOM 672 C CA . GLY A 1 88 ? -18.587 12.370 10.352 1.00 96.94 88 GLY A CA 1
ATOM 673 C C . GLY A 1 88 ? -18.525 11.206 11.345 1.00 96.94 88 GLY A C 1
ATOM 674 O O . GLY A 1 88 ? -17.558 11.117 12.099 1.00 96.94 88 GLY A O 1
ATOM 675 N N . ASN A 1 89 ? -19.520 10.316 11.363 1.00 97.94 89 ASN A N 1
ATOM 676 C CA . ASN A 1 89 ? -19.617 9.192 12.295 1.00 97.94 89 ASN A CA 1
ATOM 677 C C . ASN A 1 89 ? -19.254 7.865 11.625 1.00 97.94 89 ASN A C 1
ATOM 679 O O . ASN A 1 89 ? -19.722 7.574 10.526 1.00 97.94 89 ASN A O 1
ATOM 683 N N . LEU A 1 90 ? -18.458 7.050 12.312 1.00 98.44 90 LEU A N 1
ATOM 684 C CA . LEU A 1 90 ? -18.076 5.706 11.910 1.00 98.44 90 LEU A CA 1
ATOM 685 C C . LEU A 1 90 ? -19.183 4.717 12.267 1.00 98.44 90 LEU A C 1
ATOM 687 O O . LEU A 1 90 ? -19.684 4.686 13.393 1.00 98.44 90 LEU A O 1
ATOM 691 N N . TYR A 1 91 ? -19.521 3.876 11.303 1.00 97.69 91 TYR A N 1
ATOM 692 C CA . TYR A 1 91 ? -20.433 2.755 11.461 1.00 97.69 91 TYR A CA 1
ATOM 693 C C . TYR A 1 91 ? -19.706 1.466 11.108 1.00 97.69 91 TYR A C 1
ATOM 695 O O . TYR A 1 91 ? -18.879 1.465 10.198 1.00 97.69 91 TYR A O 1
ATOM 703 N N . GLN A 1 92 ? -20.059 0.383 11.790 1.00 96.69 92 GLN A N 1
ATOM 704 C CA . GLN A 1 92 ? -19.708 -0.982 11.420 1.00 96.69 92 GLN A CA 1
ATOM 705 C C . GLN A 1 92 ? -20.998 -1.791 11.294 1.00 96.69 92 GLN A C 1
ATOM 707 O O . GLN A 1 92 ? -21.780 -1.850 12.244 1.00 96.69 92 GLN A O 1
ATOM 712 N N . ASP A 1 93 ? -21.257 -2.360 10.117 1.00 94.44 93 ASP A N 1
ATOM 713 C CA . ASP A 1 93 ? -22.452 -3.170 9.831 1.00 94.44 93 ASP A CA 1
ATOM 714 C C . ASP A 1 93 ? -23.770 -2.463 10.215 1.00 94.44 93 ASP A C 1
ATOM 716 O O . ASP A 1 93 ? -24.708 -3.052 10.751 1.00 94.44 93 ASP A O 1
ATOM 720 N N . GLY A 1 94 ? -23.830 -1.147 9.977 1.00 91.50 94 GLY A N 1
ATOM 721 C CA . GLY A 1 94 ? -24.989 -0.303 10.288 1.00 91.50 94 GLY A CA 1
ATOM 722 C C . GLY A 1 94 ? -25.108 0.132 11.754 1.00 91.50 94 GLY A C 1
ATOM 723 O O . GLY A 1 94 ? -25.978 0.944 12.072 1.00 91.50 94 GLY A O 1
ATOM 724 N N . ARG A 1 95 ? -24.226 -0.328 12.647 1.00 93.56 95 ARG A N 1
ATOM 725 C CA . ARG A 1 95 ? -24.145 0.147 14.034 1.00 93.56 95 ARG A CA 1
ATOM 726 C C . ARG A 1 95 ? -23.137 1.287 14.155 1.00 93.56 95 ARG A C 1
ATOM 728 O O . ARG A 1 95 ? -21.982 1.133 13.775 1.00 93.56 95 ARG A O 1
ATOM 735 N N . GLN A 1 96 ? -23.561 2.405 14.740 1.00 95.25 96 GLN A N 1
ATOM 736 C CA . GLN A 1 96 ? -22.665 3.522 15.038 1.00 95.25 96 GLN A CA 1
ATOM 737 C C . GLN A 1 96 ? -21.652 3.137 16.126 1.00 95.25 96 GLN A C 1
ATOM 739 O O . GLN A 1 96 ? -22.019 2.535 17.140 1.00 95.25 96 GLN A O 1
ATOM 744 N N . ILE A 1 97 ? -20.393 3.513 15.917 1.00 95.62 97 ILE A N 1
ATOM 745 C CA . ILE A 1 97 ? -19.299 3.348 16.875 1.00 95.62 97 ILE A CA 1
ATOM 746 C C . ILE A 1 97 ? -19.254 4.543 17.837 1.00 95.62 97 ILE A C 1
ATOM 748 O O . ILE A 1 97 ? -19.450 5.694 17.43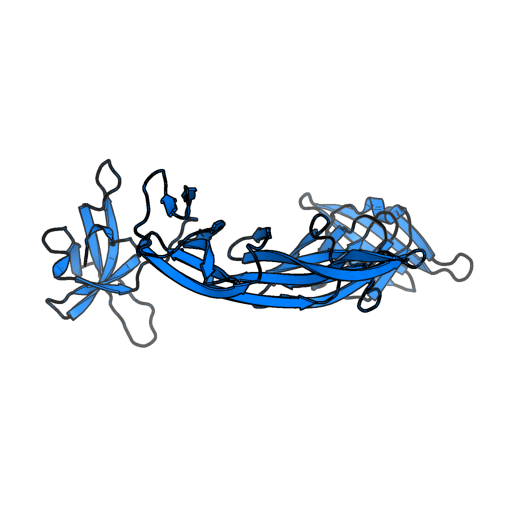8 1.00 95.62 97 ILE A O 1
ATOM 752 N N . GLU A 1 98 ? -18.971 4.285 19.115 1.00 91.94 98 GLU A N 1
ATOM 753 C CA . GLU A 1 98 ? -18.836 5.320 20.146 1.00 91.94 98 GLU A CA 1
ATOM 754 C C . GLU A 1 98 ? -17.498 6.071 20.004 1.00 91.94 98 GLU A C 1
ATOM 756 O O . GLU A 1 98 ? -16.520 5.797 20.691 1.00 91.94 98 GLU A O 1
ATOM 761 N N . GLN A 1 99 ? -17.442 7.049 19.098 1.00 93.50 99 GLN A N 1
ATOM 762 C CA . GLN A 1 99 ? -16.211 7.797 18.784 1.00 93.50 99 GLN A CA 1
ATOM 763 C C . GLN A 1 99 ? -16.045 9.133 19.542 1.00 93.50 99 GLN A C 1
ATOM 765 O O . GLN A 1 99 ? -15.063 9.854 19.350 1.00 93.50 99 GLN A O 1
ATOM 770 N N . GLY A 1 100 ? -17.002 9.498 20.400 1.00 92.00 100 GLY A N 1
ATOM 771 C CA . GLY A 1 100 ? -16.973 10.756 21.151 1.00 92.00 100 GLY A CA 1
ATOM 772 C C . GLY A 1 100 ? -17.005 11.993 20.244 1.00 92.00 100 GLY A C 1
ATOM 773 O O . GLY A 1 100 ? -17.912 12.145 19.435 1.00 92.00 100 GLY A O 1
ATOM 774 N N . GLN A 1 101 ? -16.030 12.894 20.410 1.00 92.56 101 GLN A N 1
ATOM 775 C CA . GLN A 1 101 ? -15.902 14.131 19.619 1.00 92.56 101 GLN A CA 1
ATOM 776 C C . GLN A 1 101 ? -15.092 13.960 18.326 1.00 92.56 101 GLN A C 1
ATOM 778 O O . GLN A 1 101 ? -14.938 14.927 17.582 1.00 92.56 101 GLN A O 1
ATOM 783 N N . LEU A 1 102 ? -14.540 12.770 18.064 1.00 96.62 102 LEU A N 1
ATOM 784 C CA . LEU A 1 102 ? -13.831 12.519 16.811 1.00 96.62 102 LEU A CA 1
ATOM 785 C C . LEU A 1 102 ? -14.794 12.720 15.642 1.00 96.62 102 LEU A C 1
ATOM 787 O O . LEU A 1 102 ? -15.964 12.357 15.733 1.00 96.62 102 LEU A O 1
ATOM 791 N N . LYS A 1 103 ? -14.292 13.272 14.539 1.00 97.56 103 LYS A N 1
ATOM 792 C CA . LYS A 1 103 ? -15.027 13.389 13.283 1.00 97.56 103 LYS A CA 1
ATOM 793 C C . LYS A 1 103 ? -14.246 12.662 12.201 1.00 97.56 103 LYS A C 1
ATOM 795 O O . LYS A 1 103 ? -13.165 13.089 11.800 1.00 97.56 103 LYS A O 1
ATOM 800 N N . VAL A 1 104 ? -14.775 11.521 11.783 1.00 98.38 104 VAL A N 1
ATOM 801 C CA . VAL A 1 104 ? -14.166 10.656 10.775 1.00 98.38 104 VAL A CA 1
ATOM 802 C C . VAL A 1 104 ? -14.541 11.187 9.401 1.00 98.38 104 VAL A C 1
ATOM 804 O O . VAL A 1 104 ? -15.715 11.378 9.108 1.00 98.38 104 VAL A O 1
ATOM 807 N N . LEU A 1 105 ? -13.543 11.448 8.567 1.00 98.31 105 LEU A N 1
ATOM 808 C CA . LEU A 1 105 ? -13.728 11.980 7.219 1.00 98.31 105 LEU A CA 1
ATOM 809 C C . LEU A 1 105 ? -13.878 10.850 6.202 1.00 98.31 105 LEU A C 1
ATOM 811 O O . LEU A 1 105 ? -14.714 10.932 5.309 1.00 98.31 105 LEU A O 1
ATOM 815 N N . SER A 1 106 ? -13.075 9.791 6.341 1.00 98.38 106 SER A N 1
ATOM 816 C CA . SER A 1 106 ? -13.083 8.662 5.413 1.00 98.38 106 SER A CA 1
ATOM 817 C C . SER A 1 106 ? -12.516 7.389 6.041 1.00 98.38 106 SER A C 1
ATOM 819 O O . SER A 1 106 ? -11.640 7.445 6.910 1.00 98.38 106 SER A O 1
ATOM 821 N N . VAL A 1 107 ? -12.990 6.240 5.555 1.00 98.31 107 VAL A N 1
ATOM 822 C CA . VAL A 1 107 ? -12.338 4.937 5.731 1.00 98.31 107 VAL A CA 1
ATOM 823 C C . VAL A 1 107 ? -11.350 4.765 4.584 1.00 98.31 107 VAL A C 1
ATOM 825 O O . VAL A 1 107 ? -11.754 4.703 3.426 1.00 98.31 107 VAL A O 1
ATOM 828 N N . LEU A 1 108 ? -10.059 4.689 4.903 1.00 98.31 108 LEU A N 1
ATOM 829 C CA . LEU A 1 108 ? -8.995 4.608 3.902 1.00 98.31 108 LEU A CA 1
ATOM 830 C C . LEU A 1 108 ? -8.710 3.154 3.513 1.00 98.31 108 LEU A C 1
ATOM 832 O O . LEU A 1 108 ? -8.651 2.807 2.339 1.00 98.31 108 LEU A O 1
ATOM 836 N N . SER A 1 109 ? -8.538 2.271 4.494 1.00 97.62 109 SER A N 1
ATOM 837 C CA . SER A 1 109 ? -8.267 0.856 4.227 1.00 97.62 109 SER A CA 1
ATOM 838 C C . SER A 1 109 ? -8.610 -0.018 5.425 1.00 97.62 109 SER A C 1
ATOM 840 O O . SER A 1 109 ? -8.602 0.434 6.567 1.00 97.62 109 SER A O 1
ATOM 842 N N . SER A 1 110 ? -8.929 -1.283 5.161 1.00 96.81 110 SER A N 1
ATOM 843 C CA . SER A 1 110 ? -9.180 -2.286 6.196 1.00 96.81 110 SER A CA 1
ATOM 844 C C . SER A 1 110 ? -8.016 -3.265 6.278 1.00 96.81 110 SER A C 1
ATOM 846 O O . SER A 1 110 ? -7.530 -3.728 5.248 1.00 96.81 110 SER A O 1
ATOM 848 N N . HIS A 1 111 ? -7.597 -3.583 7.499 1.00 95.56 111 HIS A N 1
ATOM 849 C CA . HIS A 1 111 ? -6.447 -4.430 7.810 1.00 95.56 111 HIS A CA 1
ATOM 850 C C . HIS A 1 111 ? -6.825 -5.501 8.833 1.00 95.56 111 HIS A C 1
ATOM 852 O O . HIS A 1 111 ? -7.939 -5.516 9.371 1.00 95.56 111 HIS A O 1
ATOM 858 N N . ILE A 1 112 ? -5.894 -6.413 9.115 1.00 92.50 112 ILE A N 1
ATOM 859 C CA . ILE A 1 112 ? -6.071 -7.399 10.180 1.00 92.50 112 ILE A CA 1
ATOM 860 C C . ILE A 1 112 ? -6.235 -6.669 11.519 1.00 92.50 112 ILE A C 1
ATOM 862 O O . ILE A 1 112 ? -5.338 -5.961 11.976 1.00 92.50 112 ILE A O 1
ATOM 866 N N . GLY A 1 113 ? -7.405 -6.840 12.141 1.00 91.38 113 GLY A N 1
ATOM 867 C CA . GLY A 1 113 ? -7.734 -6.282 13.457 1.00 91.38 113 GLY A CA 1
ATOM 868 C C . GLY A 1 113 ? -7.986 -4.774 13.536 1.00 91.38 113 GLY A C 1
ATOM 869 O O . GLY A 1 113 ? -8.344 -4.298 14.614 1.00 91.38 113 GLY A O 1
ATOM 870 N N . ALA A 1 114 ? -7.827 -4.020 12.445 1.00 95.31 114 ALA A N 1
ATOM 871 C CA . ALA A 1 114 ? -7.974 -2.568 12.469 1.00 95.31 114 ALA A CA 1
ATOM 872 C C . ALA A 1 114 ? -8.425 -1.979 11.128 1.00 95.31 114 ALA A C 1
ATOM 874 O O . ALA A 1 114 ? -8.134 -2.511 10.059 1.00 95.31 114 ALA A O 1
ATOM 875 N N . VAL A 1 115 ? -9.101 -0.834 11.184 1.00 97.50 115 VAL A N 1
ATOM 876 C CA . VAL A 1 115 ? -9.425 -0.004 10.016 1.00 97.50 115 VAL A CA 1
ATOM 877 C C . VAL A 1 115 ? -8.642 1.305 10.091 1.00 97.50 115 VAL A C 1
ATOM 879 O O . VAL A 1 115 ? -8.615 1.940 11.144 1.00 97.50 115 VAL A O 1
ATOM 882 N N . LEU A 1 116 ? -7.990 1.701 8.997 1.00 98.56 116 LEU A N 1
ATOM 883 C CA . LEU A 1 116 ? -7.303 2.984 8.857 1.00 98.56 116 LEU A CA 1
ATOM 884 C C . LEU A 1 116 ? -8.304 4.063 8.430 1.00 98.56 116 LEU A C 1
ATOM 886 O O . LEU A 1 116 ? -9.063 3.891 7.475 1.00 98.56 116 LEU A O 1
ATOM 890 N N . LEU A 1 117 ? -8.269 5.193 9.124 1.00 98.56 117 LEU A N 1
ATOM 891 C CA . LEU A 1 117 ? -9.214 6.294 9.020 1.00 98.56 117 LEU A CA 1
ATOM 892 C C . LEU A 1 117 ? -8.476 7.613 8.786 1.00 98.56 117 LEU A C 1
ATOM 894 O O . LEU A 1 117 ? -7.442 7.871 9.408 1.00 98.56 117 LEU A O 1
ATOM 898 N N . ALA A 1 118 ? -9.066 8.473 7.960 1.00 98.50 118 ALA A N 1
ATOM 899 C CA . ALA A 1 118 ? -8.781 9.904 7.963 1.00 98.50 118 ALA A CA 1
ATOM 900 C C . ALA A 1 118 ? -9.767 10.599 8.907 1.00 98.50 118 ALA A C 1
ATOM 902 O O . ALA A 1 118 ? -10.976 10.366 8.819 1.00 98.50 118 ALA A O 1
ATOM 903 N N . VAL A 1 119 ? -9.272 11.456 9.795 1.00 98.38 119 VAL A N 1
ATOM 904 C CA . VAL A 1 119 ? -10.093 12.191 10.767 1.00 98.38 119 VAL A CA 1
ATOM 905 C C . VAL A 1 119 ? -9.759 13.678 10.758 1.00 98.38 119 VAL A C 1
ATOM 907 O O . VAL A 1 119 ? -8.632 14.065 10.451 1.00 98.38 119 VAL A O 1
ATOM 910 N N . GLU A 1 120 ? -10.732 14.506 11.120 1.00 97.50 120 GLU A N 1
ATOM 911 C CA . GLU A 1 120 ? -10.534 15.944 11.307 1.00 97.50 120 GLU A CA 1
ATOM 912 C C . GLU A 1 120 ? -9.605 16.210 12.501 1.00 97.50 120 GLU A C 1
ATOM 914 O O . GLU A 1 120 ? -9.742 15.600 13.567 1.00 97.50 120 GLU A O 1
ATOM 919 N N . SER A 1 121 ? -8.653 17.125 12.328 1.00 95.44 121 SER A N 1
ATOM 920 C CA . SER A 1 121 ? -7.689 17.525 13.351 1.00 95.44 121 SER A CA 1
ATOM 921 C C . SER A 1 121 ? -7.410 19.028 13.255 1.00 95.44 121 SER A C 1
ATOM 923 O O . SER A 1 121 ? -6.359 19.447 12.770 1.00 95.44 121 SER A O 1
ATOM 925 N N . GLY A 1 122 ? -8.349 19.844 13.742 1.00 91.75 122 GLY A N 1
ATOM 926 C CA . GLY A 1 122 ? -8.310 21.296 13.545 1.00 91.75 122 GLY A CA 1
ATOM 927 C C . GLY A 1 122 ? -8.562 21.630 12.076 1.00 91.75 122 GLY A C 1
ATOM 928 O O . GLY A 1 122 ? -9.503 21.102 11.494 1.00 91.75 122 GLY A O 1
ATOM 929 N N . ASP A 1 123 ? -7.694 22.447 11.481 1.00 92.62 123 ASP A N 1
ATOM 930 C CA . ASP A 1 123 ? -7.742 22.762 10.045 1.00 92.62 123 ASP A CA 1
ATOM 931 C C . ASP A 1 123 ? -7.070 21.681 9.169 1.00 92.62 123 ASP A C 1
ATOM 933 O O . ASP A 1 123 ? -7.104 21.769 7.945 1.00 92.62 123 ASP A O 1
ATOM 937 N N . ASN A 1 124 ? -6.472 20.658 9.794 1.00 96.06 124 ASN A N 1
ATOM 938 C CA . ASN A 1 124 ? -5.731 19.584 9.133 1.00 96.06 124 ASN A CA 1
ATOM 939 C C . ASN A 1 124 ? -6.475 18.239 9.207 1.00 96.06 124 ASN A C 1
ATOM 941 O O . ASN A 1 124 ? -7.479 18.068 9.906 1.00 96.06 124 ASN A O 1
ATOM 945 N N . VAL A 1 125 ? -5.907 17.236 8.541 1.00 97.69 125 VAL A N 1
ATOM 946 C CA . VAL A 1 125 ? -6.307 15.829 8.615 1.00 97.69 125 VAL A CA 1
ATOM 947 C C . VAL A 1 125 ? -5.276 15.027 9.417 1.00 97.69 125 VAL A C 1
ATOM 949 O O . VAL A 1 125 ? -4.066 15.234 9.318 1.00 97.69 125 VAL A O 1
ATOM 952 N N . ALA A 1 126 ? -5.754 14.085 10.227 1.00 97.56 126 ALA A N 1
ATOM 953 C CA . ALA A 1 126 ? -4.927 13.101 10.919 1.00 97.56 126 ALA A CA 1
ATOM 954 C C . ALA A 1 126 ? -5.267 11.679 10.458 1.00 97.56 126 ALA A C 1
ATOM 956 O O . ALA A 1 126 ? -6.398 11.388 10.065 1.00 97.56 126 ALA A O 1
ATOM 957 N N . LEU A 1 127 ? -4.288 10.779 10.553 1.00 98.25 127 LEU A N 1
ATOM 958 C CA . LEU A 1 127 ? -4.495 9.348 10.355 1.00 98.25 127 LEU A CA 1
ATOM 959 C C . LEU A 1 127 ? -4.669 8.668 11.706 1.00 98.25 127 LEU A C 1
ATOM 961 O O . LEU A 1 127 ? -3.842 8.822 12.614 1.00 98.25 127 LEU A O 1
ATOM 965 N N . MET A 1 128 ? -5.731 7.884 11.828 1.00 97.75 128 MET A N 1
ATOM 966 C CA . MET A 1 128 ? -6.010 7.066 13.003 1.00 97.75 128 MET A CA 1
ATOM 967 C C . MET A 1 128 ? -6.388 5.653 12.586 1.00 97.75 128 MET A C 1
ATOM 969 O O . MET A 1 128 ? -6.886 5.441 11.488 1.00 97.75 128 MET A O 1
ATOM 973 N N . THR A 1 129 ? -6.199 4.686 13.473 1.00 97.50 129 THR A N 1
ATOM 974 C CA . THR A 1 129 ? -6.784 3.354 13.321 1.00 97.50 129 THR A CA 1
ATOM 975 C C . THR A 1 129 ? -7.873 3.144 14.353 1.00 97.50 129 THR A C 1
ATOM 977 O O . THR A 1 129 ? -7.714 3.573 15.496 1.00 97.50 129 THR A O 1
ATOM 980 N N . TYR A 1 130 ? -8.939 2.446 13.985 1.00 97.12 130 TYR A N 1
ATOM 981 C CA . TYR A 1 130 ? -9.908 1.907 14.936 1.00 97.12 130 TYR A CA 1
ATOM 982 C C . TYR A 1 130 ? -9.741 0.388 15.044 1.00 97.12 130 TYR A C 1
ATOM 984 O O . TYR A 1 130 ? -9.720 -0.301 14.026 1.00 97.12 130 TYR A O 1
ATOM 992 N N . GLU A 1 131 ? -9.596 -0.114 16.272 1.00 93.81 131 GLU A N 1
ATOM 993 C CA . GLU A 1 131 ? -9.468 -1.534 16.625 1.00 93.81 131 GLU A CA 1
ATOM 994 C C . GLU A 1 131 ? -10.802 -2.011 17.245 1.00 93.81 131 GLU A C 1
ATOM 996 O O . GLU A 1 131 ? -11.023 -1.775 18.440 1.00 93.81 131 GLU A O 1
ATOM 1001 N N . PRO A 1 132 ? -11.698 -2.683 16.489 1.00 89.81 132 PRO A N 1
ATOM 1002 C CA . PRO A 1 132 ? -13.057 -3.012 16.953 1.00 89.81 132 PRO A CA 1
ATOM 1003 C C . PRO A 1 132 ? -13.075 -3.893 18.204 1.00 89.81 132 PRO A C 1
ATOM 1005 O O . PRO A 1 132 ? -13.893 -3.720 19.101 1.00 89.81 132 PRO A O 1
ATOM 1008 N N . ASP A 1 133 ? -12.105 -4.799 18.311 1.00 83.62 133 ASP A N 1
ATOM 1009 C CA . ASP A 1 133 ? -11.967 -5.728 19.437 1.00 83.62 133 ASP A CA 1
ATOM 1010 C C . ASP A 1 133 ? -11.703 -5.042 20.778 1.00 83.62 133 ASP A C 1
ATOM 1012 O O . ASP A 1 133 ? -12.015 -5.574 21.850 1.00 83.62 133 ASP A O 1
ATOM 1016 N N . ARG A 1 134 ? -11.064 -3.875 20.718 1.00 83.06 134 ARG A N 1
ATOM 1017 C CA . ARG A 1 134 ? -10.717 -3.071 21.888 1.00 83.06 134 ARG A CA 1
ATOM 1018 C C . ARG A 1 134 ? -11.627 -1.869 22.052 1.00 83.06 134 ARG A C 1
ATOM 1020 O O . ARG A 1 134 ? -11.538 -1.225 23.094 1.00 83.06 134 ARG A O 1
ATOM 1027 N N . ASP A 1 135 ? -12.455 -1.597 21.046 1.00 87.94 135 ASP A N 1
ATOM 1028 C CA . ASP A 1 135 ? -13.171 -0.342 20.880 1.00 87.94 135 ASP A CA 1
ATOM 1029 C C . ASP A 1 135 ? -12.221 0.851 21.082 1.00 87.94 135 ASP A C 1
ATOM 1031 O O . ASP A 1 135 ? -12.394 1.694 21.962 1.00 87.94 135 ASP A O 1
ATOM 1035 N N . TYR A 1 136 ? -11.107 0.829 20.342 1.00 91.50 136 TYR A N 1
ATOM 1036 C CA . TYR A 1 136 ? -9.972 1.711 20.598 1.00 91.50 136 TYR A CA 1
ATOM 1037 C C . TYR A 1 136 ? -9.526 2.451 19.344 1.00 91.50 136 TYR A C 1
ATOM 1039 O O . TYR A 1 136 ? -9.181 1.842 18.333 1.00 91.50 136 TYR A O 1
ATOM 1047 N N . PHE A 1 137 ? -9.477 3.779 19.447 1.00 96.00 137 PHE A N 1
ATOM 1048 C CA . PHE A 1 137 ? -8.889 4.648 18.437 1.00 96.00 137 PHE A CA 1
ATOM 1049 C C . PHE A 1 137 ? -7.426 4.929 18.774 1.00 96.00 137 PHE A C 1
ATOM 1051 O O . PHE A 1 137 ? -7.107 5.450 19.846 1.00 96.00 137 PHE A O 1
ATOM 1058 N N . ARG A 1 138 ? -6.533 4.638 17.831 1.00 95.12 138 ARG A N 1
ATOM 1059 C CA . ARG A 1 138 ? -5.102 4.922 17.940 1.00 95.12 138 ARG A CA 1
ATOM 1060 C C . ARG A 1 138 ? -4.699 5.973 16.922 1.00 95.12 138 ARG A C 1
ATOM 1062 O O . ARG A 1 138 ? -4.999 5.857 15.741 1.00 95.12 138 ARG A O 1
ATOM 1069 N N . LYS A 1 139 ? -3.980 6.991 17.381 1.00 95.75 139 LYS A N 1
ATOM 1070 C CA . LYS A 1 139 ? -3.412 8.031 16.525 1.00 95.75 139 LYS A CA 1
ATOM 1071 C C . LYS A 1 139 ? -2.142 7.524 15.845 1.00 95.75 139 LYS A C 1
ATOM 1073 O O . LYS A 1 139 ? -1.273 6.998 16.534 1.00 95.75 139 LYS A O 1
ATOM 1078 N N . ILE A 1 140 ? -2.047 7.690 14.527 1.00 96.44 140 ILE A N 1
ATOM 1079 C CA . ILE A 1 140 ? -0.919 7.210 13.714 1.00 96.44 140 ILE A CA 1
ATOM 1080 C C . ILE A 1 140 ? -0.073 8.379 13.208 1.00 96.44 140 ILE A C 1
ATOM 1082 O O . ILE A 1 140 ? 1.142 8.376 13.373 1.00 96.44 140 ILE A O 1
ATOM 1086 N N . PHE A 1 141 ? -0.713 9.383 12.608 1.00 93.69 141 PHE A N 1
ATOM 1087 C CA . PHE A 1 141 ? -0.043 10.527 11.986 1.00 93.69 141 PHE A CA 1
ATOM 1088 C C . PHE A 1 141 ? -0.923 11.782 12.059 1.00 93.69 141 PHE A C 1
ATOM 1090 O O . PHE A 1 141 ? -2.136 11.671 12.243 1.00 93.69 141 PHE A O 1
ATOM 1097 N N . VAL A 1 142 ? -0.328 12.968 11.940 1.00 91.19 142 VAL A N 1
ATOM 1098 C CA . VAL A 1 142 ? -1.006 14.276 12.014 1.00 91.19 142 VAL A CA 1
ATOM 1099 C C . VAL A 1 142 ? -0.512 15.225 10.948 1.00 91.19 142 VAL A C 1
ATOM 1101 O O . VAL A 1 142 ? 0.559 15.013 10.402 1.00 91.19 142 VAL A O 1
ATOM 1104 N N . ASP A 1 143 ? -1.258 16.309 10.755 1.00 92.50 143 ASP A N 1
ATOM 1105 C CA . ASP A 1 143 ? -0.842 17.455 9.950 1.00 92.50 143 ASP A CA 1
ATOM 1106 C C . ASP A 1 143 ? -0.741 17.136 8.455 1.00 92.50 143 ASP A C 1
ATOM 1108 O O . ASP A 1 143 ? 0.136 17.626 7.750 1.00 92.50 143 ASP A O 1
ATOM 1112 N N . LEU A 1 144 ? -1.682 16.329 7.957 1.00 95.56 144 LEU A N 1
ATOM 1113 C CA . LEU A 1 144 ? -1.950 16.237 6.525 1.00 95.56 144 LEU A CA 1
ATOM 1114 C C . LEU A 1 144 ? -2.817 17.418 6.089 1.00 95.56 144 LEU A C 1
ATOM 1116 O O . LEU A 1 144 ? -3.757 17.790 6.792 1.00 95.56 144 LEU A O 1
ATOM 1120 N N . SER A 1 145 ? -2.525 17.976 4.917 1.00 93.75 145 SER A N 1
ATOM 1121 C CA . SER A 1 145 ? -3.287 19.092 4.345 1.00 93.75 145 SER A CA 1
ATOM 1122 C C . SER A 1 145 ? -4.715 18.701 3.962 1.00 93.75 145 SER A C 1
ATOM 1124 O O . SER A 1 145 ? -5.619 19.528 4.015 1.00 93.75 145 SER A O 1
ATOM 1126 N N . GLU A 1 146 ? -4.926 17.443 3.576 1.00 96.38 146 GLU A N 1
ATOM 1127 C CA . GLU A 1 146 ? -6.211 16.919 3.124 1.00 96.38 146 GLU A CA 1
ATOM 1128 C C . GLU A 1 146 ? -6.297 15.396 3.307 1.00 96.38 146 GLU A C 1
ATOM 1130 O O . GLU A 1 146 ? -5.356 14.744 3.770 1.00 96.38 146 GLU A O 1
ATOM 1135 N N . VAL A 1 147 ? -7.458 14.823 2.978 1.00 97.81 147 VAL A N 1
ATOM 1136 C CA . VAL A 1 147 ? -7.665 13.371 3.011 1.00 97.81 147 VAL A CA 1
ATOM 1137 C C . VAL A 1 147 ? -6.859 12.742 1.873 1.00 97.81 147 VAL A C 1
ATOM 1139 O O . VAL A 1 147 ? -7.135 13.053 0.717 1.00 97.81 147 VAL A O 1
ATOM 1142 N N . PRO A 1 148 ? -5.894 11.852 2.162 1.00 97.94 148 PRO A N 1
ATOM 1143 C CA . PRO A 1 148 ? -5.046 11.301 1.120 1.00 97.94 148 PRO A CA 1
ATOM 1144 C C . PRO A 1 148 ? -5.795 10.271 0.267 1.00 97.94 148 PRO A C 1
ATOM 1146 O O . PRO A 1 148 ? -6.632 9.512 0.765 1.00 97.94 148 PRO A O 1
ATOM 1149 N N . GLU A 1 149 ? -5.449 10.205 -1.016 1.00 97.88 149 GLU A N 1
ATOM 1150 C CA . GLU A 1 149 ? -5.922 9.168 -1.928 1.00 97.88 149 GLU A CA 1
ATOM 1151 C C . GLU A 1 149 ? -5.201 7.851 -1.633 1.00 97.88 149 GLU A C 1
ATOM 1153 O O . GLU A 1 149 ? -3.977 7.807 -1.505 1.00 97.88 149 GLU A O 1
ATOM 1158 N N . VAL A 1 150 ? -5.952 6.755 -1.539 1.00 98.12 150 VAL A N 1
ATOM 1159 C CA . VAL A 1 150 ? -5.388 5.415 -1.348 1.00 98.12 150 VAL A CA 1
ATOM 1160 C C . VAL A 1 150 ? -4.978 4.854 -2.699 1.00 98.12 150 VAL A C 1
ATOM 1162 O O . VAL A 1 150 ? -5.823 4.553 -3.536 1.00 98.12 150 VAL A O 1
ATOM 1165 N N . LEU A 1 151 ? -3.674 4.667 -2.885 1.00 97.75 151 LEU A N 1
ATOM 1166 C CA . LEU A 1 151 ? -3.112 4.184 -4.141 1.00 97.75 151 LEU A CA 1
ATOM 1167 C C . LEU A 1 151 ? -3.043 2.656 -4.192 1.00 97.75 151 LEU A C 1
ATOM 1169 O O . LEU A 1 151 ? -3.392 2.031 -5.193 1.00 97.75 151 LEU A O 1
ATOM 1173 N N . LYS A 1 152 ? -2.570 2.031 -3.107 1.00 96.62 152 LYS A N 1
ATOM 1174 C CA . LYS A 1 152 ? -2.394 0.577 -3.044 1.00 96.62 152 LYS A CA 1
ATOM 1175 C C . LYS A 1 152 ? -2.490 0.061 -1.618 1.00 96.62 152 LYS A C 1
ATOM 1177 O O . LYS A 1 152 ? -1.822 0.567 -0.723 1.00 96.62 152 LYS A O 1
ATOM 1182 N N . VAL A 1 153 ? -3.241 -1.023 -1.446 1.00 94.50 153 VAL A N 1
ATOM 1183 C CA . VAL A 1 153 ? -3.200 -1.869 -0.249 1.00 94.50 153 VAL A CA 1
ATOM 1184 C C . VAL A 1 153 ? -2.602 -3.221 -0.645 1.00 94.50 153 VAL A C 1
ATOM 1186 O O . VAL A 1 153 ? -3.039 -3.818 -1.633 1.00 94.50 153 VAL A O 1
ATOM 1189 N N . SER A 1 154 ? -1.583 -3.686 0.079 1.00 90.88 154 SER A N 1
ATOM 1190 C CA . SER A 1 154 ? -1.048 -5.051 -0.037 1.00 90.88 154 SER A CA 1
ATOM 1191 C C . SER A 1 154 ? -0.621 -5.561 1.337 1.00 90.88 154 SER A C 1
ATOM 1193 O O . SER A 1 154 ? 0.252 -4.975 1.978 1.00 90.88 154 SER A O 1
ATOM 1195 N N . GLY A 1 155 ? -1.256 -6.641 1.798 1.00 88.25 155 GLY A N 1
ATOM 1196 C CA . GLY A 1 155 ? -1.044 -7.182 3.140 1.00 88.25 155 GLY A CA 1
ATOM 1197 C C . GLY A 1 155 ? -1.264 -6.124 4.224 1.00 88.25 155 GLY A C 1
ATOM 1198 O O . GLY A 1 155 ? -2.323 -5.511 4.294 1.00 88.25 155 GLY A O 1
ATOM 1199 N N . GLU A 1 156 ? -0.236 -5.899 5.039 1.00 90.25 156 GLU A N 1
ATOM 1200 C CA . GLU A 1 156 ? -0.224 -4.928 6.143 1.00 90.25 156 GLU A CA 1
ATOM 1201 C C . GLU A 1 156 ? 0.109 -3.492 5.694 1.00 90.25 156 GLU A C 1
ATOM 1203 O O . GLU A 1 156 ? 0.213 -2.590 6.526 1.00 90.25 156 GLU A O 1
ATOM 1208 N N . THR A 1 157 ? 0.331 -3.273 4.397 1.00 92.88 157 THR A N 1
ATOM 1209 C CA . THR A 1 157 ? 0.829 -2.011 3.848 1.00 92.88 157 THR A CA 1
ATOM 1210 C C . THR A 1 157 ? -0.272 -1.255 3.111 1.00 92.88 157 THR A C 1
ATOM 1212 O O . THR A 1 157 ? -0.950 -1.812 2.246 1.00 92.88 157 THR A O 1
ATOM 1215 N N . CYS A 1 158 ? -0.405 0.042 3.394 1.00 96.38 158 CYS A N 1
ATOM 1216 C CA . CYS A 1 158 ? -1.252 0.971 2.645 1.00 96.38 158 CYS A CA 1
ATOM 1217 C C . CYS A 1 158 ? -0.423 2.169 2.167 1.00 96.38 158 CYS A C 1
ATOM 1219 O O . CYS A 1 158 ? 0.037 2.975 2.978 1.00 96.38 158 CYS A O 1
ATOM 1221 N N . LEU A 1 159 ? -0.254 2.292 0.851 1.00 97.81 159 LEU A N 1
ATOM 1222 C CA . LEU A 1 159 ? 0.342 3.453 0.201 1.00 97.81 159 LEU A CA 1
ATOM 1223 C C . LEU A 1 159 ? -0.751 4.443 -0.190 1.00 97.81 159 LEU A C 1
ATOM 1225 O O . LEU A 1 159 ? -1.737 4.074 -0.833 1.00 97.81 159 LEU A O 1
ATOM 1229 N N . MET A 1 160 ? -0.541 5.701 0.166 1.00 98.25 160 MET A N 1
ATOM 1230 C CA . MET A 1 160 ? -1.444 6.808 -0.107 1.00 98.25 160 MET A CA 1
ATOM 1231 C C . MET A 1 160 ? -0.668 8.008 -0.652 1.00 98.25 160 MET A C 1
ATOM 1233 O O . MET A 1 160 ? 0.559 8.067 -0.512 1.00 98.25 160 MET A O 1
ATOM 1237 N N . ALA A 1 161 ? -1.369 8.970 -1.245 1.00 98.12 161 ALA A N 1
ATOM 1238 C CA . ALA A 1 161 ? -0.761 10.198 -1.735 1.00 98.12 161 ALA A CA 1
ATOM 1239 C C . ALA A 1 161 ? -1.668 11.427 -1.619 1.00 98.12 161 ALA A C 1
ATOM 1241 O O . ALA A 1 161 ? -2.889 11.317 -1.545 1.00 98.12 161 ALA A O 1
ATOM 1242 N N . ILE A 1 162 ? -1.033 12.596 -1.620 1.00 97.56 162 ILE A N 1
ATOM 1243 C CA . ILE A 1 162 ? -1.656 13.913 -1.763 1.00 97.56 162 ILE A CA 1
ATOM 1244 C C . ILE A 1 162 ? -0.897 14.655 -2.865 1.00 97.56 162 ILE A C 1
ATOM 1246 O O . ILE A 1 162 ? 0.336 14.718 -2.826 1.00 97.56 162 ILE A O 1
ATOM 1250 N N . GLU A 1 163 ? -1.615 15.217 -3.837 1.00 95.62 163 GLU A N 1
ATOM 1251 C CA . GLU A 1 163 ? -1.054 16.167 -4.800 1.00 95.62 163 GLU A CA 1
ATOM 1252 C C . GLU A 1 163 ? -1.378 17.594 -4.367 1.00 95.62 163 GLU A C 1
ATOM 1254 O O . GLU A 1 163 ? -2.535 17.981 -4.243 1.00 95.62 163 GLU A O 1
ATOM 1259 N N . HIS A 1 164 ? -0.339 18.398 -4.177 1.00 94.31 164 HIS A N 1
ATOM 1260 C CA . HIS A 1 164 ? -0.467 19.779 -3.741 1.00 94.31 164 HIS A CA 1
ATOM 1261 C C . HIS A 1 164 ? -0.515 20.717 -4.935 1.00 94.31 164 HIS A C 1
ATOM 1263 O O . HIS A 1 164 ? 0.218 20.555 -5.916 1.00 94.31 164 HIS A O 1
ATOM 1269 N N . THR A 1 165 ? -1.313 21.771 -4.812 1.00 93.25 165 THR A N 1
ATOM 1270 C CA . THR A 1 165 ? -1.333 22.887 -5.760 1.00 93.25 165 THR A CA 1
ATOM 1271 C C . THR A 1 165 ? -1.218 24.216 -5.019 1.00 93.25 165 THR A C 1
ATOM 1273 O O . THR A 1 165 ? -1.539 24.308 -3.835 1.00 93.25 165 THR A O 1
ATOM 1276 N N . LYS A 1 166 ? -0.737 25.258 -5.703 1.00 91.56 166 LYS A N 1
ATOM 1277 C CA . LYS A 1 166 ? -0.671 26.629 -5.176 1.00 91.56 166 LYS A CA 1
ATOM 1278 C C . LYS A 1 166 ? -1.236 27.632 -6.178 1.00 91.56 166 LYS A C 1
ATOM 1280 O O . LYS A 1 166 ? -1.116 27.438 -7.386 1.00 91.56 166 LYS A O 1
ATOM 1285 N N . GLU A 1 167 ? -1.833 28.714 -5.682 1.00 92.31 167 GLU A N 1
ATOM 1286 C CA . GLU A 1 167 ? -2.200 29.869 -6.510 1.00 92.31 167 GLU A CA 1
ATOM 1287 C C . GLU A 1 167 ? -0.992 30.800 -6.690 1.00 92.31 167 GLU A C 1
ATOM 1289 O O . GLU A 1 167 ? -0.316 31.145 -5.721 1.00 92.31 167 GLU A O 1
ATOM 1294 N N . ILE A 1 168 ? -0.757 31.249 -7.920 1.00 89.94 168 ILE A N 1
ATOM 1295 C CA . ILE A 1 168 ? 0.240 32.262 -8.283 1.00 89.94 168 ILE A CA 1
ATOM 1296 C C . ILE A 1 168 ? -0.419 33.403 -9.070 1.00 89.94 168 ILE A C 1
ATOM 1298 O O . ILE A 1 168 ? -1.450 33.211 -9.720 1.00 89.94 168 ILE A O 1
ATOM 1302 N N . GLU A 1 169 ? 0.183 34.594 -9.039 1.00 88.75 169 GLU A N 1
ATOM 1303 C CA . GLU A 1 169 ? -0.169 35.687 -9.953 1.00 88.75 169 GLU A CA 1
ATOM 1304 C C . GLU A 1 169 ? 0.682 35.582 -11.222 1.00 88.75 169 GLU A C 1
ATOM 1306 O O . GLU A 1 169 ? 1.910 35.611 -11.158 1.00 88.75 169 GLU A O 1
ATOM 1311 N N . ALA A 1 170 ? 0.033 35.493 -12.379 1.00 82.25 170 ALA A N 1
ATOM 1312 C CA . ALA A 1 170 ? 0.678 35.545 -13.683 1.00 82.25 170 ALA A CA 1
ATOM 1313 C C . ALA A 1 170 ? 0.257 36.824 -14.415 1.00 82.25 170 ALA A C 1
ATOM 1315 O O . ALA A 1 170 ? -0.914 37.203 -14.403 1.00 82.25 170 ALA A O 1
ATOM 1316 N N . GLU A 1 171 ? 1.207 37.495 -15.064 1.00 78.75 171 GLU A N 1
ATOM 1317 C CA . GLU A 1 171 ? 0.906 38.642 -15.917 1.00 78.75 171 GLU A CA 1
ATOM 1318 C C . GLU A 1 171 ? 0.719 38.173 -17.359 1.00 78.75 171 GLU A C 1
ATOM 1320 O O . GLU A 1 171 ? 1.616 37.573 -17.960 1.00 78.75 171 GLU A O 1
ATOM 1325 N N . LYS A 1 172 ? -0.458 38.447 -17.918 1.00 75.56 172 LYS A N 1
ATOM 1326 C CA . LYS A 1 172 ? -0.788 38.158 -19.310 1.00 75.56 172 LYS A CA 1
ATOM 1327 C C . LYS A 1 172 ? -1.425 39.398 -19.919 1.00 75.56 172 LYS A C 1
ATOM 1329 O O . LYS A 1 172 ? -2.387 39.935 -19.383 1.00 75.56 172 LYS A O 1
ATOM 1334 N N . ASP A 1 173 ? -0.830 39.896 -20.999 1.00 77.38 173 ASP A N 1
ATOM 1335 C CA . ASP A 1 173 ? -1.286 41.100 -21.705 1.00 77.38 173 ASP A CA 1
ATOM 1336 C C . ASP A 1 173 ? -1.461 42.342 -20.795 1.00 77.38 173 ASP A C 1
ATOM 1338 O O . ASP A 1 173 ? -2.352 43.167 -20.998 1.00 77.38 173 ASP A O 1
ATOM 1342 N N . GLY A 1 174 ? -0.604 42.488 -19.773 1.00 78.38 174 GLY A N 1
ATOM 1343 C CA . GLY A 1 174 ? -0.627 43.610 -18.822 1.00 78.38 174 GLY A CA 1
ATOM 1344 C C . GLY A 1 174 ? -1.716 43.525 -17.745 1.00 78.38 174 GLY A C 1
ATOM 1345 O O . GLY A 1 174 ? -1.886 44.469 -16.970 1.00 78.38 174 GLY A O 1
ATOM 1346 N N . GLN A 1 175 ? -2.461 42.417 -17.682 1.00 79.19 175 GLN A N 1
ATOM 1347 C CA . GLN A 1 175 ? -3.391 42.111 -16.598 1.00 79.19 175 GLN A CA 1
ATOM 1348 C C . GLN A 1 175 ? -2.829 41.004 -15.706 1.00 79.19 175 GLN A C 1
ATOM 1350 O O . GLN A 1 175 ? -2.224 40.041 -16.176 1.00 79.19 175 GLN A O 1
ATOM 1355 N N . LYS A 1 176 ? -3.041 41.155 -14.395 1.00 83.81 176 LYS A N 1
ATOM 1356 C CA . LYS A 1 176 ? -2.741 40.119 -13.408 1.00 83.81 176 LYS A CA 1
ATOM 1357 C C . LYS A 1 176 ? -3.886 39.113 -13.370 1.00 83.81 176 LYS A C 1
ATOM 1359 O O . LYS A 1 176 ? -5.007 39.476 -13.016 1.00 83.81 176 LYS A O 1
ATOM 1364 N N . GLU A 1 177 ? -3.589 37.862 -13.681 1.00 87.56 177 GLU A N 1
ATOM 1365 C CA . GLU A 1 177 ? -4.504 36.731 -13.546 1.00 87.56 177 GLU A CA 1
ATOM 1366 C C . GLU A 1 177 ? -4.001 35.786 -12.451 1.00 87.56 177 GLU A C 1
ATOM 1368 O O . GLU A 1 177 ? -2.798 35.563 -12.302 1.00 87.56 177 GLU A O 1
ATOM 1373 N N . LYS A 1 178 ? -4.923 35.207 -11.677 1.00 88.88 178 LYS A N 1
ATOM 1374 C CA . LYS A 1 178 ? -4.593 34.108 -10.766 1.00 88.88 178 LYS A CA 1
ATOM 1375 C C . LYS A 1 178 ? -4.539 32.802 -11.549 1.00 88.88 178 LYS A C 1
ATOM 1377 O O . LYS A 1 178 ? -5.478 32.485 -12.279 1.00 88.88 178 LYS A O 1
ATOM 1382 N N . LYS A 1 179 ? -3.475 32.027 -11.360 1.00 90.06 179 LYS A N 1
ATOM 1383 C CA . LYS A 1 179 ? -3.312 30.687 -11.930 1.00 90.06 179 LYS A CA 1
ATOM 1384 C C . LYS A 1 179 ? -3.002 29.690 -10.817 1.00 90.06 179 LYS A C 1
ATOM 1386 O O . LYS A 1 179 ? -2.175 29.970 -9.959 1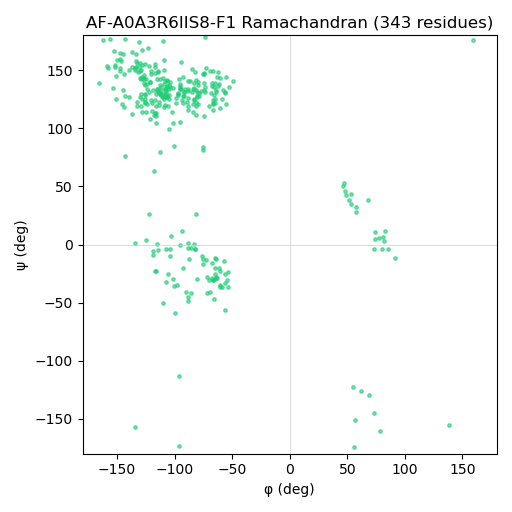.00 90.06 179 LYS A O 1
ATOM 1391 N N . THR A 1 180 ? -3.616 28.513 -10.857 1.00 90.94 180 THR A N 1
ATOM 1392 C CA . THR A 1 180 ? -3.230 27.375 -10.013 1.00 90.94 180 THR A CA 1
ATOM 1393 C C . THR A 1 180 ? -2.147 26.562 -10.715 1.00 90.94 180 THR A C 1
ATOM 1395 O O . THR A 1 180 ? -2.286 26.251 -11.900 1.00 90.94 180 THR A O 1
ATOM 1398 N N . VAL A 1 181 ? -1.076 26.232 -9.999 1.00 91.69 181 VAL A N 1
ATOM 1399 C CA . VAL A 1 181 ? 0.027 25.390 -10.483 1.00 91.69 181 VAL A CA 1
ATOM 1400 C C . VAL A 1 181 ? 0.308 24.256 -9.505 1.00 91.69 181 VAL A C 1
ATOM 1402 O O . VAL A 1 181 ? 0.025 24.371 -8.310 1.00 91.69 181 VAL A O 1
ATOM 1405 N N . PHE A 1 182 ? 0.865 23.158 -10.007 1.00 92.25 182 PHE A N 1
ATOM 1406 C CA . PHE A 1 182 ? 1.320 22.050 -9.166 1.00 92.25 182 PHE A CA 1
ATOM 1407 C C . PHE A 1 182 ? 2.426 22.500 -8.195 1.00 92.25 182 PHE A C 1
ATOM 1409 O O . PHE A 1 182 ? 3.332 23.240 -8.578 1.00 92.25 182 PHE A O 1
ATOM 1416 N N . ALA A 1 183 ? 2.357 22.046 -6.944 1.00 91.94 183 ALA A N 1
ATOM 1417 C CA . ALA A 1 183 ? 3.275 22.434 -5.873 1.00 91.94 183 ALA A CA 1
ATOM 1418 C C . ALA A 1 183 ? 4.097 21.262 -5.312 1.00 91.94 183 ALA A C 1
ATOM 1420 O O . ALA A 1 183 ? 5.172 21.489 -4.757 1.00 91.94 183 ALA A O 1
ATOM 1421 N N . GLY A 1 184 ? 3.635 20.021 -5.466 1.00 93.00 184 GLY A N 1
ATOM 1422 C CA . GLY A 1 184 ? 4.367 18.846 -5.002 1.00 93.00 184 GLY A CA 1
ATOM 1423 C C . GLY A 1 184 ? 3.486 17.621 -4.806 1.00 93.00 184 GLY A C 1
ATOM 1424 O O . GLY A 1 184 ? 2.265 17.684 -4.930 1.00 93.00 184 GLY A O 1
ATOM 1425 N N . THR A 1 185 ? 4.114 16.505 -4.461 1.00 95.38 185 THR A N 1
ATOM 1426 C CA . THR A 1 185 ? 3.438 15.268 -4.067 1.00 95.38 185 THR A CA 1
ATOM 1427 C C . THR A 1 185 ? 3.936 14.839 -2.693 1.00 95.38 185 THR A C 1
ATOM 1429 O O . THR A 1 185 ? 5.143 14.788 -2.443 1.00 95.38 185 THR A O 1
ATOM 1432 N N . THR A 1 186 ? 3.004 14.472 -1.822 1.00 96.94 186 THR A N 1
ATOM 1433 C CA . THR A 1 186 ? 3.289 13.777 -0.566 1.00 96.94 186 THR A CA 1
ATOM 1434 C C . THR A 1 186 ? 2.873 12.322 -0.714 1.00 96.94 186 THR A C 1
ATOM 1436 O O . THR A 1 186 ? 1.703 12.039 -0.943 1.00 96.94 186 THR A O 1
ATOM 1439 N N . LEU A 1 187 ? 3.818 11.394 -0.574 1.00 97.88 187 LEU A N 1
ATOM 1440 C CA . LEU A 1 187 ? 3.550 9.963 -0.450 1.00 97.88 187 LEU A CA 1
ATOM 1441 C C . LEU A 1 187 ? 3.514 9.584 1.030 1.00 97.88 187 LEU A C 1
ATOM 1443 O O . LEU A 1 187 ? 4.359 10.028 1.809 1.00 97.88 187 LEU A O 1
ATOM 1447 N N . ILE A 1 188 ? 2.561 8.740 1.413 1.00 98.00 188 ILE A N 1
ATOM 1448 C CA . ILE A 1 188 ? 2.359 8.299 2.795 1.00 98.00 188 IL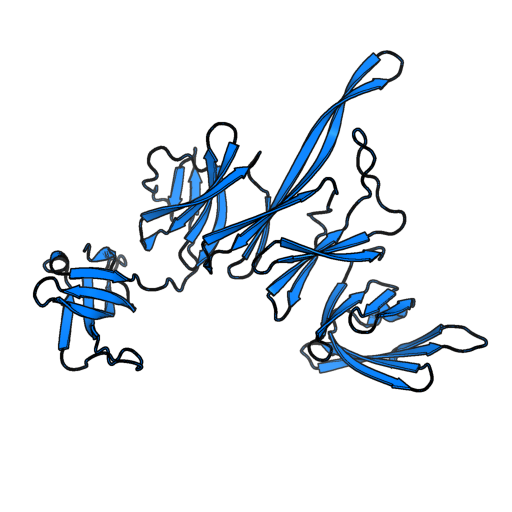E A CA 1
ATOM 1449 C C . ILE A 1 188 ? 2.269 6.778 2.803 1.00 98.00 188 ILE A C 1
ATOM 1451 O O . ILE A 1 188 ? 1.460 6.189 2.088 1.00 98.00 188 ILE A O 1
ATOM 1455 N N . LEU A 1 189 ? 3.087 6.136 3.627 1.00 97.12 189 LEU A N 1
ATOM 1456 C CA . LEU A 1 189 ? 3.136 4.688 3.771 1.00 97.12 189 LEU A CA 1
ATOM 1457 C C . LEU A 1 189 ? 2.720 4.325 5.183 1.00 97.12 189 LEU A C 1
ATOM 1459 O O . LEU A 1 189 ? 3.459 4.589 6.129 1.00 97.12 189 LEU A O 1
ATOM 1463 N N . TYR A 1 190 ? 1.553 3.708 5.310 1.00 96.88 190 TYR A N 1
ATOM 1464 C CA . TYR A 1 190 ? 1.068 3.140 6.557 1.00 96.88 190 TYR A CA 1
ATOM 1465 C C . TYR A 1 190 ? 1.392 1.645 6.637 1.00 96.88 190 TYR A C 1
ATOM 1467 O O . TYR A 1 190 ? 1.176 0.911 5.670 1.00 96.88 190 TYR A O 1
ATOM 1475 N N . GLN A 1 191 ? 1.862 1.206 7.806 1.00 94.25 191 GLN A N 1
ATOM 1476 C CA . GLN A 1 191 ? 2.096 -0.196 8.143 1.00 94.25 191 GLN A CA 1
ATOM 1477 C C . GLN A 1 191 ? 1.239 -0.611 9.345 1.00 94.25 191 GLN A C 1
ATOM 1479 O O . GLN A 1 191 ? 1.471 -0.150 10.470 1.00 94.25 191 GLN A O 1
ATOM 1484 N N . ASN A 1 192 ? 0.289 -1.523 9.138 1.00 91.69 192 ASN A N 1
ATOM 1485 C CA . ASN A 1 192 ? -0.612 -1.990 10.191 1.00 91.69 192 ASN A CA 1
ATOM 1486 C C . ASN A 1 192 ? 0.124 -2.755 11.297 1.00 91.69 192 ASN A C 1
ATOM 1488 O O . ASN A 1 192 ? -0.015 -2.400 12.466 1.00 91.69 192 ASN A O 1
ATOM 1492 N N . GLY A 1 193 ? 1.010 -3.691 10.941 1.00 85.25 193 GLY A N 1
ATOM 1493 C CA . GLY A 1 193 ? 1.755 -4.499 11.915 1.00 85.25 193 GLY A CA 1
ATOM 1494 C C . GLY A 1 193 ? 2.547 -3.708 12.969 1.00 85.25 193 GLY A C 1
ATOM 1495 O O . GLY A 1 193 ? 2.674 -4.168 14.103 1.00 85.25 193 GLY A O 1
ATOM 1496 N N . ASN A 1 194 ? 3.028 -2.505 12.633 1.00 85.31 194 ASN A N 1
ATOM 1497 C CA . ASN A 1 194 ? 3.761 -1.627 13.555 1.00 85.31 194 ASN A CA 1
ATOM 1498 C C . ASN A 1 194 ? 2.951 -0.400 14.010 1.00 85.31 194 ASN A C 1
ATOM 1500 O O . ASN A 1 194 ? 3.428 0.365 14.848 1.00 85.31 194 ASN A O 1
ATOM 1504 N N . HIS A 1 195 ? 1.738 -0.208 13.482 1.00 88.19 195 HIS A N 1
ATOM 1505 C CA . HIS A 1 195 ? 0.921 0.995 13.663 1.00 88.19 195 HIS A CA 1
ATOM 1506 C C . HIS A 1 195 ? 1.702 2.298 13.419 1.00 88.19 195 HIS A C 1
ATOM 1508 O O . HIS A 1 195 ? 1.620 3.243 14.207 1.00 88.19 195 HIS A O 1
ATOM 1514 N N . SER A 1 196 ? 2.470 2.345 12.333 1.00 92.25 196 SER A N 1
ATOM 1515 C CA . SER A 1 196 ? 3.311 3.486 11.970 1.00 92.25 196 SER A CA 1
ATOM 1516 C C . SER A 1 196 ? 2.950 4.017 10.589 1.00 92.25 196 SER A C 1
ATOM 1518 O O . SER A 1 196 ? 2.448 3.289 9.732 1.00 92.25 196 SER A O 1
ATOM 1520 N N . ALA A 1 197 ? 3.223 5.302 10.374 1.00 95.31 197 ALA A N 1
ATOM 1521 C CA . ALA A 1 197 ? 3.215 5.902 9.051 1.00 95.31 197 ALA A CA 1
ATOM 1522 C C . ALA A 1 197 ? 4.543 6.616 8.791 1.00 95.31 197 ALA A C 1
ATOM 1524 O O . ALA A 1 197 ? 5.116 7.226 9.695 1.00 95.31 197 ALA A O 1
ATOM 1525 N N . THR A 1 198 ? 5.018 6.548 7.551 1.00 95.38 198 THR A N 1
ATOM 1526 C CA . THR A 1 198 ? 6.158 7.331 7.062 1.00 95.38 198 THR A CA 1
ATOM 1527 C C . THR A 1 198 ? 5.718 8.200 5.895 1.00 95.38 198 THR A C 1
ATOM 1529 O O . THR A 1 198 ? 4.794 7.843 5.164 1.00 95.38 198 THR A O 1
ATOM 1532 N N . VAL A 1 199 ? 6.360 9.356 5.745 1.00 95.62 199 VAL A N 1
ATOM 1533 C CA . VAL A 1 199 ? 5.984 10.368 4.757 1.00 95.62 199 VAL A CA 1
ATOM 1534 C C . VAL A 1 199 ? 7.192 10.724 3.903 1.00 95.62 199 VAL A C 1
ATOM 1536 O O . VAL A 1 199 ? 8.309 10.840 4.408 1.00 95.62 199 VAL A O 1
ATOM 1539 N N . HIS A 1 200 ? 6.960 10.889 2.605 1.00 95.38 200 HIS A N 1
ATOM 1540 C CA . HIS A 1 200 ? 7.932 11.381 1.644 1.00 95.38 200 HIS A CA 1
ATOM 1541 C C . HIS A 1 200 ? 7.321 12.537 0.859 1.00 95.38 200 HIS A C 1
ATOM 1543 O O . HIS A 1 200 ? 6.387 12.340 0.085 1.00 95.38 200 HIS A O 1
ATOM 1549 N N . GLU A 1 201 ? 7.868 13.731 1.047 1.00 94.31 201 GLU A N 1
ATOM 1550 C CA . GLU A 1 201 ? 7.439 14.938 0.347 1.00 94.31 201 GLU A CA 1
ATOM 1551 C C . GLU A 1 201 ? 8.434 15.291 -0.751 1.00 94.31 201 GLU A C 1
ATOM 1553 O O . GLU A 1 201 ? 9.652 15.178 -0.578 1.00 94.31 201 GLU A O 1
ATOM 1558 N N . THR A 1 202 ? 7.918 15.726 -1.894 1.00 91.12 202 THR A N 1
ATOM 1559 C CA . THR A 1 202 ? 8.741 16.135 -3.028 1.00 91.12 202 THR A CA 1
ATOM 1560 C C . THR A 1 202 ? 8.034 17.182 -3.876 1.00 91.12 202 THR A C 1
ATOM 1562 O O . THR A 1 202 ? 6.809 17.231 -3.935 1.00 91.12 202 THR A O 1
ATOM 1565 N N . SER A 1 203 ? 8.810 17.996 -4.587 1.00 89.44 203 SER A N 1
ATOM 1566 C CA . SER A 1 203 ? 8.301 18.892 -5.631 1.00 89.44 203 SER A CA 1
ATOM 1567 C C . SER A 1 203 ? 8.109 18.192 -6.982 1.00 89.44 203 SER A C 1
ATOM 1569 O O . SER A 1 203 ? 7.645 18.812 -7.937 1.00 89.44 203 SER A O 1
ATOM 1571 N N . ALA A 1 204 ? 8.489 16.916 -7.099 1.00 89.44 204 ALA A N 1
ATOM 1572 C CA . ALA A 1 204 ? 8.282 16.138 -8.313 1.00 89.44 204 ALA A CA 1
ATOM 1573 C C . ALA A 1 204 ? 6.811 15.736 -8.460 1.00 89.44 204 ALA A C 1
ATOM 1575 O O . ALA A 1 204 ? 6.184 15.313 -7.492 1.00 89.44 204 ALA A O 1
ATOM 1576 N N . LYS A 1 205 ? 6.293 15.815 -9.689 1.00 92.31 205 LYS A N 1
ATOM 1577 C CA . LYS A 1 205 ? 4.972 15.287 -10.030 1.00 92.31 205 LYS A CA 1
ATOM 1578 C C . LYS A 1 205 ? 5.081 13.836 -10.450 1.00 92.31 205 LYS A C 1
ATOM 1580 O O . LYS A 1 205 ? 5.850 13.513 -11.359 1.00 92.31 205 LYS A O 1
ATOM 1585 N N . TYR A 1 206 ? 4.295 12.991 -9.799 1.00 93.94 206 TYR A N 1
ATOM 1586 C CA . TYR A 1 206 ? 4.188 11.572 -10.100 1.00 93.94 206 TYR A CA 1
ATOM 1587 C C . TYR A 1 206 ? 2.859 11.276 -10.791 1.00 93.94 206 TYR A C 1
ATOM 1589 O O . TYR A 1 206 ? 1.814 11.743 -10.357 1.00 93.94 206 TYR A O 1
ATOM 1597 N N . GLY A 1 207 ? 2.873 10.464 -11.846 1.00 93.69 207 GLY A N 1
ATOM 1598 C CA . GLY A 1 207 ? 1.645 9.940 -12.443 1.00 93.69 207 GLY A CA 1
ATOM 1599 C C . GLY A 1 207 ? 1.068 8.834 -11.566 1.00 93.69 207 GLY A C 1
ATOM 1600 O O . GLY A 1 207 ? 1.342 7.658 -11.798 1.00 93.69 207 GLY A O 1
ATOM 1601 N N . LEU A 1 208 ? 0.298 9.214 -10.543 1.00 94.44 208 LEU A N 1
ATOM 1602 C CA . LEU A 1 208 ? -0.236 8.296 -9.529 1.00 94.44 208 LEU A CA 1
ATOM 1603 C C . LEU A 1 208 ? -1.143 7.208 -10.128 1.00 94.44 208 LEU A C 1
ATOM 1605 O O . LEU A 1 208 ? -1.074 6.055 -9.717 1.00 94.44 208 LEU A O 1
ATOM 1609 N N . THR A 1 209 ? -1.930 7.551 -11.149 1.00 92.25 209 THR A N 1
ATOM 1610 C CA . THR A 1 209 ? -2.845 6.629 -11.847 1.00 92.25 209 THR A CA 1
ATOM 1611 C C . THR A 1 209 ? -2.141 5.658 -12.796 1.00 92.25 209 THR A C 1
ATOM 1613 O O . THR A 1 209 ? -2.721 4.650 -13.192 1.00 92.25 209 THR A O 1
ATOM 1616 N N . GLU A 1 210 ? -0.894 5.949 -13.163 1.00 92.81 210 GLU A N 1
ATOM 1617 C CA . GLU A 1 210 ? -0.057 5.124 -14.040 1.00 92.81 210 GLU A CA 1
ATOM 1618 C C . GLU A 1 210 ? 1.001 4.337 -13.254 1.00 92.81 210 GLU A C 1
ATOM 1620 O O . GLU A 1 210 ? 1.891 3.725 -13.846 1.00 92.81 210 GLU A O 1
ATOM 1625 N N . ALA A 1 211 ? 0.934 4.372 -11.922 1.00 95.19 211 ALA A N 1
ATOM 1626 C CA . ALA A 1 211 ? 1.882 3.693 -11.063 1.00 95.19 211 ALA A CA 1
ATOM 1627 C C . ALA A 1 211 ? 1.846 2.173 -11.273 1.00 95.19 211 ALA A C 1
ATOM 1629 O O . ALA A 1 211 ? 0.783 1.551 -11.329 1.00 95.19 211 ALA A O 1
ATOM 1630 N N . LEU A 1 212 ? 3.027 1.563 -11.331 1.00 95.44 212 LEU A N 1
ATOM 1631 C CA . LEU A 1 212 ? 3.187 0.113 -11.334 1.00 95.44 212 LEU A CA 1
ATOM 1632 C C . LEU A 1 212 ? 3.591 -0.358 -9.935 1.00 95.44 212 LEU A C 1
ATOM 1634 O O . LEU A 1 212 ? 4.502 0.196 -9.326 1.00 95.44 212 LEU A O 1
ATOM 1638 N N . TYR A 1 213 ? 2.953 -1.419 -9.451 1.00 95.31 213 TYR A N 1
ATOM 1639 C CA . TYR A 1 213 ? 3.253 -2.029 -8.156 1.00 95.31 213 TYR A CA 1
ATOM 1640 C C . TYR A 1 213 ? 3.838 -3.417 -8.356 1.00 95.31 213 TYR A C 1
ATOM 1642 O O . TYR A 1 213 ? 3.247 -4.239 -9.057 1.00 95.31 213 TYR A O 1
ATOM 1650 N N . THR A 1 214 ? 4.967 -3.690 -7.715 1.00 93.12 214 THR A N 1
ATOM 1651 C CA . THR A 1 214 ? 5.637 -4.990 -7.790 1.00 93.12 214 THR A CA 1
ATOM 1652 C C . THR A 1 214 ? 5.970 -5.505 -6.405 1.00 93.12 214 THR A C 1
ATOM 1654 O O . THR A 1 214 ? 6.247 -4.729 -5.497 1.00 93.12 214 THR A O 1
ATOM 1657 N N . GLU A 1 215 ? 5.970 -6.823 -6.242 1.00 88.38 215 GLU A N 1
ATOM 1658 C CA . GLU A 1 215 ? 6.401 -7.460 -5.001 1.00 88.38 215 GLU A CA 1
ATOM 1659 C C . GLU A 1 215 ? 7.785 -8.079 -5.182 1.00 88.38 215 GLU A C 1
ATOM 1661 O O . GLU A 1 215 ? 8.092 -8.712 -6.196 1.00 88.38 215 GLU A O 1
ATOM 1666 N N . SER A 1 216 ? 8.625 -7.896 -4.171 1.00 85.12 216 SER A N 1
ATOM 1667 C CA . SER A 1 216 ? 9.907 -8.570 -4.026 1.00 85.12 216 SER A CA 1
ATOM 1668 C C . SER A 1 216 ? 9.943 -9.316 -2.687 1.00 85.12 216 SER A C 1
ATOM 1670 O O . SER A 1 216 ? 9.097 -9.083 -1.822 1.00 85.12 216 SER A O 1
ATOM 1672 N N . PRO A 1 217 ? 10.943 -10.181 -2.441 1.00 87.12 217 PRO A N 1
ATOM 1673 C CA . PRO A 1 217 ? 11.119 -10.826 -1.138 1.00 87.12 217 PRO A CA 1
ATOM 1674 C C . PRO A 1 217 ? 11.276 -9.853 0.041 1.00 87.12 217 PRO A C 1
ATOM 1676 O O . PRO A 1 217 ? 11.220 -10.285 1.188 1.00 87.12 217 PRO A O 1
ATOM 1679 N N . PHE A 1 218 ? 11.526 -8.570 -0.231 1.00 84.81 218 PHE A N 1
ATOM 1680 C CA . PHE A 1 218 ? 11.667 -7.527 0.782 1.00 84.81 218 PHE A CA 1
ATOM 1681 C C . PHE A 1 218 ? 10.348 -6.799 1.078 1.00 84.81 218 PHE A C 1
ATOM 1683 O O . PHE A 1 218 ? 10.223 -6.196 2.140 1.00 84.81 218 PHE A O 1
ATOM 1690 N N . GLY A 1 219 ? 9.371 -6.865 0.168 1.00 87.00 219 GLY A N 1
ATOM 1691 C CA . GLY A 1 219 ? 8.069 -6.220 0.303 1.00 87.00 219 GLY A CA 1
ATOM 1692 C C . GLY A 1 219 ? 7.589 -5.580 -0.997 1.00 87.00 219 GLY A C 1
ATOM 1693 O O . GLY A 1 219 ? 7.981 -5.985 -2.093 1.00 87.00 219 GLY A O 1
ATOM 1694 N N . LEU A 1 220 ? 6.726 -4.575 -0.856 1.00 93.00 220 LEU A N 1
ATOM 1695 C CA . LEU A 1 220 ? 6.136 -3.834 -1.965 1.00 93.00 220 LEU A CA 1
ATOM 1696 C C . LEU A 1 220 ? 7.124 -2.793 -2.512 1.00 93.00 220 LEU A C 1
ATOM 1698 O O . LEU A 1 220 ? 7.755 -2.056 -1.756 1.00 93.00 220 LEU A O 1
ATOM 1702 N N . ASP A 1 221 ? 7.210 -2.690 -3.829 1.00 94.94 221 ASP A N 1
ATOM 1703 C CA . ASP A 1 221 ? 7.822 -1.576 -4.542 1.00 94.94 221 ASP A CA 1
ATOM 1704 C C . ASP A 1 221 ? 6.746 -0.873 -5.386 1.00 94.94 221 ASP A C 1
ATOM 1706 O O . ASP A 1 221 ? 5.812 -1.504 -5.893 1.00 94.94 221 ASP A O 1
ATOM 1710 N N . ALA A 1 222 ? 6.888 0.439 -5.556 1.00 96.62 222 ALA A N 1
ATOM 1711 C CA . ALA A 1 222 ? 6.067 1.241 -6.456 1.00 96.62 222 ALA A CA 1
ATOM 1712 C C . ALA A 1 222 ? 6.945 1.986 -7.462 1.00 96.62 222 ALA A C 1
ATOM 1714 O O . ALA A 1 222 ? 7.984 2.545 -7.108 1.00 96.62 222 ALA A O 1
ATOM 1715 N N . TRP A 1 223 ? 6.503 2.017 -8.711 1.00 96.44 223 TRP A N 1
ATOM 1716 C CA . TRP A 1 223 ? 7.164 2.688 -9.818 1.00 96.44 223 TRP A CA 1
ATOM 1717 C C . TRP A 1 223 ? 6.243 3.777 -10.336 1.00 96.44 223 TRP A C 1
ATOM 1719 O O . TRP A 1 223 ? 5.202 3.487 -10.923 1.00 96.44 223 TRP A O 1
ATOM 1729 N N . PHE A 1 224 ? 6.635 5.028 -10.131 1.00 96.12 224 PHE A N 1
ATOM 1730 C CA . PHE A 1 224 ? 5.864 6.172 -10.590 1.00 96.12 224 PHE A CA 1
ATOM 1731 C C . PHE A 1 224 ? 6.524 6.790 -11.812 1.00 96.12 224 PHE A C 1
ATOM 1733 O O . PHE A 1 224 ? 7.711 7.126 -11.748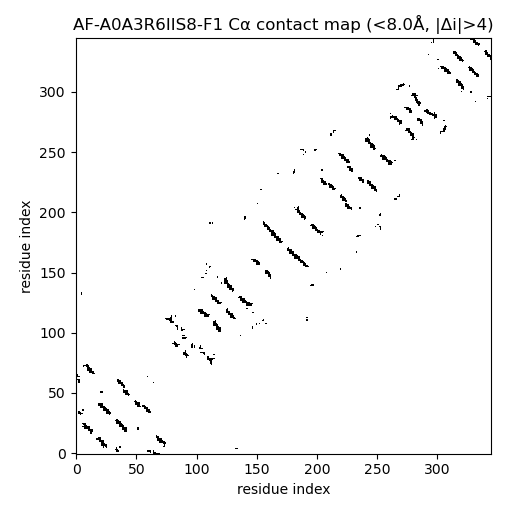 1.00 96.12 224 PHE A O 1
ATOM 1740 N N . PRO A 1 225 ? 5.790 7.013 -12.908 1.00 94.69 225 PRO A N 1
ATOM 1741 C CA . PRO A 1 225 ? 6.283 7.909 -13.929 1.00 94.69 225 PRO A CA 1
ATOM 1742 C C . PRO A 1 225 ? 6.369 9.319 -13.337 1.00 94.69 225 PRO A C 1
ATOM 1744 O O . PRO A 1 225 ? 5.490 9.716 -12.574 1.00 94.69 225 PRO A O 1
ATOM 1747 N N . CYS A 1 226 ? 7.423 10.065 -13.648 1.00 91.19 226 CYS A N 1
ATOM 1748 C CA . CYS A 1 226 ? 7.621 11.405 -13.107 1.00 91.19 226 CYS A CA 1
ATOM 1749 C C . CYS A 1 226 ? 7.857 12.445 -14.199 1.00 91.19 226 CYS A C 1
ATOM 1751 O O . CYS A 1 226 ? 8.489 12.158 -15.219 1.00 91.19 226 CYS A O 1
ATOM 1753 N N . ASP A 1 227 ? 7.368 13.658 -13.953 1.00 87.25 227 ASP A N 1
ATOM 1754 C CA . ASP A 1 227 ? 7.624 14.830 -14.788 1.00 87.25 227 ASP A CA 1
ATOM 1755 C C . ASP A 1 227 ? 8.813 15.636 -14.247 1.00 87.25 227 ASP A C 1
ATOM 1757 O O . ASP A 1 227 ? 9.171 15.565 -13.067 1.00 87.25 227 ASP A O 1
ATOM 1761 N N . ALA A 1 228 ? 9.446 16.422 -15.117 1.00 79.62 228 ALA A N 1
ATOM 1762 C CA . ALA A 1 228 ? 10.528 17.309 -14.723 1.00 79.62 228 ALA A CA 1
ATOM 1763 C C . ALA A 1 228 ? 9.973 18.512 -13.955 1.00 79.62 228 ALA A C 1
ATOM 1765 O O . ALA A 1 228 ? 9.060 19.192 -14.425 1.00 79.62 228 ALA A O 1
ATOM 1766 N N . VAL A 1 229 ? 10.580 18.816 -12.807 1.00 78.06 229 VAL A N 1
ATOM 1767 C CA . VAL A 1 229 ? 10.288 20.038 -12.048 1.00 78.06 229 VAL A CA 1
ATOM 1768 C C . VAL A 1 229 ? 10.565 21.254 -12.935 1.00 78.06 229 VAL A C 1
ATOM 1770 O O . VAL A 1 229 ? 11.663 21.395 -13.482 1.00 78.06 229 VAL A O 1
ATOM 1773 N N . ALA A 1 230 ? 9.575 22.129 -13.085 1.00 68.94 230 ALA A N 1
ATOM 1774 C CA . ALA A 1 230 ? 9.637 23.281 -13.973 1.00 68.94 230 ALA A CA 1
ATOM 1775 C C . ALA A 1 230 ? 9.634 24.582 -13.164 1.00 68.94 230 ALA A C 1
ATOM 1777 O O . ALA A 1 230 ? 8.613 25.235 -13.037 1.00 68.94 230 ALA A O 1
ATOM 1778 N N . GLY A 1 231 ? 10.788 24.972 -12.614 1.00 73.00 231 GLY A N 1
ATOM 1779 C CA . GLY A 1 231 ? 10.891 26.196 -11.807 1.00 73.00 231 GLY A CA 1
ATOM 1780 C C . GLY A 1 231 ? 9.918 26.232 -10.618 1.00 73.00 231 GLY A C 1
ATOM 1781 O O . GLY A 1 231 ? 9.251 25.252 -10.309 1.00 73.00 231 GLY A O 1
ATOM 1782 N N . GLU A 1 232 ? 9.870 27.357 -9.908 1.00 70.94 232 GLU A N 1
ATOM 1783 C CA . GLU A 1 232 ? 9.012 27.488 -8.724 1.00 70.94 232 GLU A CA 1
ATOM 1784 C C . GLU A 1 232 ? 7.549 27.787 -9.091 1.00 70.94 232 GLU A C 1
ATOM 1786 O O . GLU A 1 232 ? 6.650 27.349 -8.383 1.00 70.94 232 GLU A O 1
ATOM 1791 N N . ASP A 1 233 ? 7.297 28.468 -10.215 1.00 80.88 233 ASP A N 1
ATOM 1792 C CA . ASP A 1 233 ? 5.973 28.989 -10.604 1.00 80.88 233 ASP A CA 1
ATOM 1793 C C . ASP A 1 233 ? 5.482 28.458 -11.964 1.00 80.88 233 ASP A C 1
ATOM 1795 O O . ASP A 1 233 ? 4.705 29.107 -12.670 1.00 80.88 233 ASP A O 1
ATOM 1799 N N . ALA A 1 234 ? 5.946 27.277 -12.366 1.00 80.56 234 ALA A N 1
ATOM 1800 C CA . ALA A 1 234 ? 5.498 26.622 -13.586 1.00 80.56 234 ALA A CA 1
ATOM 1801 C C . ALA A 1 234 ? 5.080 25.173 -13.326 1.00 80.56 234 ALA A C 1
ATOM 1803 O O . ALA A 1 234 ? 5.580 24.494 -12.433 1.00 80.56 234 ALA A O 1
ATOM 1804 N N . ASP A 1 235 ? 4.131 24.709 -14.138 1.00 84.69 235 ASP A N 1
ATOM 1805 C CA . ASP A 1 235 ? 3.698 23.321 -14.085 1.00 84.69 235 ASP A CA 1
ATOM 1806 C C . ASP A 1 235 ? 4.828 22.402 -14.564 1.00 84.69 235 ASP A C 1
ATOM 1808 O O . ASP A 1 235 ? 5.481 22.727 -15.565 1.00 84.69 235 ASP A O 1
ATOM 1812 N N . PRO A 1 236 ? 5.039 21.251 -13.899 1.00 85.06 236 PRO A N 1
ATOM 1813 C CA . PRO A 1 236 ? 5.997 20.243 -14.319 1.00 85.06 236 PRO A CA 1
ATOM 1814 C C . PRO A 1 236 ? 5.847 19.893 -15.796 1.00 85.06 236 PRO A C 1
ATOM 1816 O O . PRO A 1 236 ? 4.740 19.798 -16.331 1.00 85.06 236 PRO A O 1
ATOM 1819 N N . VAL A 1 237 ? 6.983 19.693 -16.458 1.00 84.31 237 VAL A N 1
ATOM 1820 C CA . VAL A 1 237 ? 7.031 19.382 -17.886 1.00 84.31 237 VAL A CA 1
ATOM 1821 C C . VAL A 1 237 ? 7.481 17.943 -18.051 1.00 84.31 237 VAL A C 1
ATOM 1823 O O . VAL A 1 237 ? 8.516 17.548 -17.518 1.00 84.31 237 VAL A O 1
ATOM 1826 N N . ALA A 1 238 ? 6.736 17.165 -18.832 1.00 81.06 238 ALA A N 1
ATOM 1827 C CA . ALA A 1 238 ? 7.114 15.795 -19.147 1.00 81.06 238 ALA A CA 1
ATOM 1828 C C . ALA A 1 238 ? 8.551 15.720 -19.690 1.00 81.06 238 ALA A C 1
ATOM 1830 O O . ALA A 1 238 ? 8.966 16.512 -20.547 1.00 81.06 238 ALA A O 1
ATOM 1831 N N . TYR A 1 239 ? 9.328 14.750 -19.205 1.00 81.62 239 TYR A N 1
ATOM 1832 C CA . TYR A 1 239 ? 10.665 14.509 -19.739 1.00 81.62 239 TYR A CA 1
ATOM 1833 C C . TYR A 1 239 ? 10.601 14.110 -21.220 1.00 81.62 239 TYR A C 1
ATOM 1835 O O . TYR A 1 239 ? 9.686 13.418 -21.663 1.00 81.62 239 TYR A O 1
ATOM 1843 N N . LYS A 1 240 ? 11.643 14.474 -21.986 1.00 85.06 240 LYS A N 1
ATOM 1844 C CA . LYS A 1 240 ? 11.799 14.036 -23.389 1.00 85.06 240 LYS A CA 1
ATOM 1845 C C . LYS A 1 240 ? 11.786 12.511 -23.533 1.00 85.06 240 LYS A C 1
ATOM 1847 O O . LYS A 1 240 ? 11.348 11.997 -24.558 1.00 85.06 240 LYS A O 1
ATOM 1852 N N . VAL A 1 241 ? 12.317 11.815 -22.529 1.00 84.50 241 VAL A N 1
ATOM 1853 C CA . VAL A 1 241 ? 12.203 10.367 -22.360 1.00 84.50 241 VAL A CA 1
ATOM 1854 C C . VAL A 1 241 ? 11.522 10.143 -21.024 1.00 84.50 241 VAL A C 1
ATOM 1856 O O . VAL A 1 241 ? 11.999 10.655 -20.013 1.00 84.50 241 VAL A O 1
ATOM 1859 N N . ARG A 1 242 ? 10.413 9.405 -21.023 1.00 89.25 242 ARG A N 1
ATOM 1860 C CA . ARG A 1 242 ? 9.636 9.138 -19.813 1.00 89.25 242 ARG A CA 1
ATOM 1861 C C . ARG A 1 242 ? 10.532 8.504 -18.748 1.00 89.25 242 ARG A C 1
ATOM 1863 O O . ARG A 1 242 ? 11.261 7.552 -19.028 1.00 89.25 242 ARG A O 1
ATOM 1870 N N . ARG A 1 243 ? 10.482 9.048 -17.535 1.00 92.00 243 ARG A N 1
ATOM 1871 C CA . ARG A 1 243 ? 11.255 8.579 -16.385 1.00 92.00 243 ARG A CA 1
ATOM 1872 C C . ARG A 1 243 ? 10.325 7.895 -15.398 1.00 92.00 243 ARG A C 1
ATOM 1874 O O . ARG A 1 243 ? 9.274 8.439 -15.088 1.00 92.00 243 ARG A O 1
ATOM 1881 N N . TRP A 1 244 ? 10.732 6.735 -14.906 1.00 94.62 244 TRP A N 1
ATOM 1882 C CA . TRP A 1 244 ? 10.049 5.974 -13.868 1.00 94.62 244 TRP A CA 1
ATOM 1883 C C . TRP A 1 244 ? 10.920 5.952 -12.620 1.00 94.62 244 TRP A C 1
ATOM 1885 O O . TRP A 1 244 ? 12.052 5.479 -12.678 1.00 94.62 244 TRP A O 1
ATOM 1895 N N . THR A 1 245 ? 10.411 6.476 -11.512 1.00 94.88 245 THR A N 1
ATOM 1896 C CA . THR A 1 245 ? 11.086 6.508 -10.211 1.00 94.88 245 THR A CA 1
ATOM 1897 C C . THR A 1 245 ? 10.602 5.350 -9.356 1.00 94.88 245 THR A C 1
ATOM 1899 O O . THR A 1 245 ? 9.394 5.160 -9.196 1.00 94.88 245 THR A O 1
ATOM 1902 N N . ARG A 1 246 ? 11.538 4.601 -8.776 1.00 95.00 246 ARG A N 1
ATOM 1903 C CA . ARG A 1 246 ? 11.246 3.480 -7.888 1.00 95.00 246 ARG A CA 1
ATOM 1904 C C . ARG A 1 246 ? 11.249 3.909 -6.427 1.00 95.00 246 ARG A C 1
ATOM 1906 O O . ARG A 1 246 ? 12.208 4.510 -5.934 1.00 95.00 246 ARG A O 1
ATOM 1913 N N . PHE A 1 247 ? 10.228 3.463 -5.713 1.00 95.81 247 PHE A N 1
ATOM 1914 C CA . PHE A 1 247 ? 10.143 3.519 -4.265 1.00 95.81 247 PHE A CA 1
ATOM 1915 C C . PHE A 1 247 ? 10.071 2.113 -3.691 1.00 95.81 247 PHE A C 1
ATOM 1917 O O . PHE A 1 247 ? 9.168 1.351 -4.021 1.00 95.81 247 PHE A O 1
ATOM 1924 N N . ALA A 1 248 ? 11.002 1.799 -2.795 1.00 94.00 248 ALA A N 1
ATOM 1925 C CA . ALA A 1 248 ? 10.871 0.650 -1.913 1.00 94.00 248 ALA A CA 1
ATOM 1926 C C . ALA A 1 248 ? 9.956 1.034 -0.742 1.00 94.00 248 ALA A C 1
ATOM 1928 O O . ALA A 1 248 ? 10.202 2.053 -0.088 1.00 94.00 248 ALA A O 1
ATOM 1929 N N . LEU A 1 249 ? 8.912 0.238 -0.504 1.00 93.75 249 LEU A N 1
ATOM 1930 C CA . LEU A 1 249 ? 7.840 0.493 0.462 1.00 93.75 249 LEU A CA 1
ATOM 1931 C C . LEU A 1 249 ? 7.828 -0.599 1.536 1.00 93.75 249 LEU A C 1
ATOM 1933 O O . LEU A 1 249 ? 6.888 -1.389 1.652 1.00 93.75 249 LEU A O 1
ATOM 1937 N N . TYR A 1 250 ? 8.925 -0.667 2.286 1.00 86.38 250 TYR A N 1
ATOM 1938 C CA . TYR A 1 250 ? 9.107 -1.640 3.360 1.00 86.38 250 TYR A CA 1
ATOM 1939 C C . TYR A 1 250 ? 8.723 -0.983 4.686 1.00 86.38 250 TYR A C 1
ATOM 1941 O O . TYR A 1 250 ? 7.560 -0.646 4.865 1.00 86.38 250 TYR A O 1
ATOM 1949 N N . ASP A 1 251 ? 9.682 -0.763 5.583 1.00 83.50 251 ASP A N 1
ATOM 1950 C CA . ASP A 1 251 ? 9.570 -0.027 6.847 1.00 83.50 251 ASP A CA 1
ATOM 1951 C C . ASP A 1 251 ? 9.434 1.493 6.673 1.00 83.50 251 ASP A C 1
ATOM 1953 O O . ASP A 1 251 ? 8.830 2.170 7.506 1.00 83.50 251 ASP A O 1
ATOM 1957 N N . ALA A 1 252 ? 9.972 2.028 5.581 1.00 90.44 252 ALA A N 1
ATOM 1958 C CA . ALA A 1 252 ? 9.861 3.428 5.209 1.00 90.44 252 ALA A CA 1
ATOM 1959 C C . ALA A 1 252 ? 9.767 3.593 3.690 1.00 90.44 252 ALA A C 1
ATOM 1961 O O . ALA A 1 252 ? 10.142 2.704 2.921 1.00 90.44 252 ALA A O 1
ATOM 1962 N N . ILE A 1 253 ? 9.326 4.774 3.253 1.00 94.56 253 ILE A N 1
ATOM 1963 C CA . ILE A 1 253 ? 9.396 5.171 1.845 1.00 94.56 253 ILE A CA 1
ATOM 1964 C C . ILE A 1 253 ? 10.846 5.507 1.500 1.00 94.56 253 ILE A C 1
ATOM 1966 O O . ILE A 1 253 ? 11.378 6.529 1.934 1.00 94.56 253 ILE A O 1
ATOM 1970 N N . THR A 1 254 ? 11.484 4.670 0.684 1.00 93.94 254 THR A N 1
ATOM 1971 C CA . THR A 1 254 ? 12.837 4.943 0.183 1.00 93.94 254 THR A CA 1
ATOM 1972 C C . THR A 1 254 ? 12.827 5.085 -1.330 1.00 93.94 254 THR A C 1
ATOM 1974 O O . THR A 1 254 ? 12.638 4.098 -2.041 1.00 93.94 254 THR A O 1
ATOM 1977 N N . CYS A 1 255 ? 13.103 6.292 -1.825 1.00 92.44 255 CYS A N 1
ATOM 1978 C CA . CYS A 1 255 ? 13.432 6.503 -3.234 1.00 92.44 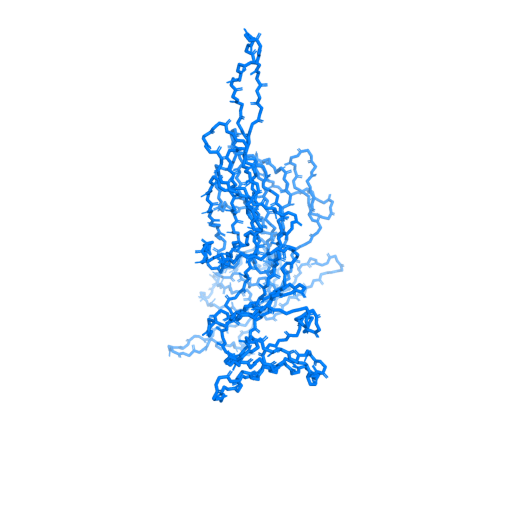255 CYS A CA 1
ATOM 1979 C C . CYS A 1 255 ? 14.778 5.828 -3.530 1.00 92.44 255 CYS A C 1
ATOM 1981 O O . CYS A 1 255 ? 15.773 6.118 -2.860 1.00 92.44 255 CYS A O 1
ATOM 1983 N N . LYS A 1 256 ? 14.801 4.879 -4.467 1.00 88.75 256 LYS A N 1
ATOM 1984 C CA . LYS A 1 256 ? 15.999 4.078 -4.761 1.00 88.75 256 LYS A CA 1
ATOM 1985 C C . LYS A 1 256 ? 16.732 4.605 -5.983 1.00 88.75 256 LYS A C 1
ATOM 1987 O O . LYS A 1 256 ? 17.902 4.967 -5.896 1.00 88.75 256 LYS A O 1
ATOM 1992 N N . ASP A 1 257 ? 16.035 4.635 -7.102 1.00 84.19 257 ASP A N 1
ATOM 1993 C CA . ASP A 1 257 ? 16.601 4.845 -8.422 1.00 84.19 257 ASP A CA 1
ATOM 1994 C C . ASP A 1 257 ? 15.508 5.266 -9.410 1.00 84.19 257 ASP A C 1
ATOM 1996 O O . ASP A 1 257 ? 14.322 5.365 -9.078 1.00 84.19 257 ASP A O 1
ATOM 2000 N N . PHE A 1 258 ? 15.926 5.560 -10.637 1.00 90.12 258 PHE A N 1
ATOM 2001 C CA . PHE A 1 258 ? 15.017 5.817 -11.740 1.00 90.12 258 PHE A CA 1
ATOM 2002 C C . PHE A 1 258 ? 15.506 5.130 -13.010 1.00 90.12 258 PHE A C 1
ATOM 2004 O O . PHE A 1 258 ? 16.708 4.971 -13.227 1.00 90.12 258 PHE A O 1
ATOM 2011 N N . VAL A 1 259 ? 14.565 4.796 -13.889 1.00 91.00 259 VAL A N 1
ATOM 2012 C CA . VAL A 1 259 ? 14.842 4.313 -15.242 1.00 91.00 259 VAL A CA 1
ATOM 2013 C C . VAL A 1 259 ? 14.183 5.229 -16.266 1.00 91.00 259 VAL A C 1
ATOM 2015 O O . VAL A 1 259 ? 13.062 5.699 -16.083 1.00 91.00 259 VAL A O 1
ATOM 2018 N N . GLU A 1 260 ? 14.879 5.506 -17.363 1.00 91.31 260 GLU A N 1
ATOM 2019 C CA . GLU A 1 260 ? 14.311 6.239 -18.495 1.00 91.31 260 GLU A CA 1
ATOM 2020 C C . GLU A 1 260 ? 13.806 5.235 -19.532 1.00 91.31 260 GLU A C 1
ATOM 2022 O O . GLU A 1 260 ? 14.600 4.606 -20.230 1.00 91.31 260 GLU A O 1
ATOM 2027 N N . MET A 1 261 ? 12.490 5.064 -19.629 1.00 90.44 261 MET A N 1
ATOM 2028 C CA . MET A 1 261 ? 11.814 4.138 -20.540 1.00 90.44 261 MET A CA 1
ATOM 2029 C C . MET A 1 261 ? 10.483 4.738 -20.994 1.00 90.44 261 MET A C 1
ATOM 2031 O O . MET A 1 261 ? 9.609 5.031 -20.180 1.00 90.44 261 MET A O 1
ATOM 2035 N N . ASN A 1 262 ? 10.328 4.905 -22.310 1.00 88.56 262 ASN A N 1
ATOM 2036 C CA . ASN A 1 262 ? 9.085 5.387 -22.912 1.00 88.56 262 ASN A CA 1
ATOM 2037 C C . ASN A 1 262 ? 7.988 4.318 -22.866 1.00 88.56 262 ASN A C 1
ATOM 2039 O O . ASN A 1 262 ? 8.279 3.130 -22.951 1.00 88.56 262 ASN A O 1
ATOM 2043 N N . GLY A 1 263 ? 6.729 4.751 -22.821 1.00 86.56 263 GLY A N 1
ATOM 2044 C CA . GLY A 1 263 ? 5.583 3.841 -22.800 1.00 86.56 263 GLY A CA 1
ATOM 2045 C C . GLY A 1 263 ? 5.332 3.225 -21.424 1.00 86.56 263 GLY A C 1
ATOM 2046 O O . GLY A 1 263 ? 5.753 3.783 -20.409 1.00 86.56 263 GLY A O 1
ATOM 2047 N N . ALA A 1 264 ? 4.591 2.118 -21.410 1.00 89.06 264 ALA A N 1
ATOM 2048 C CA . ALA A 1 264 ? 4.283 1.368 -20.200 1.00 89.06 264 ALA A CA 1
ATOM 2049 C C . ALA A 1 264 ? 5.518 0.597 -19.717 1.00 89.06 264 ALA A C 1
ATOM 2051 O O . ALA A 1 264 ? 6.224 -0.025 -20.514 1.00 89.06 264 ALA A O 1
ATOM 2052 N N . LEU A 1 265 ? 5.772 0.659 -18.412 1.00 93.56 265 LEU A N 1
ATOM 2053 C CA . LEU A 1 265 ? 6.820 -0.113 -17.763 1.00 93.56 265 LEU A CA 1
ATOM 2054 C C . LEU A 1 265 ? 6.265 -1.476 -17.345 1.00 93.56 265 LEU A C 1
ATOM 2056 O O . LEU A 1 265 ? 5.213 -1.555 -16.718 1.00 93.56 265 LEU A O 1
ATOM 2060 N N . HIS A 1 266 ? 7.022 -2.526 -17.631 1.00 94.19 266 HIS A N 1
ATOM 2061 C CA . HIS A 1 266 ? 6.893 -3.839 -17.015 1.00 94.19 266 HIS A CA 1
ATOM 2062 C C . HIS A 1 266 ? 8.098 -4.060 -16.106 1.00 94.19 266 HIS A C 1
ATOM 2064 O O . HIS A 1 266 ? 9.227 -3.722 -16.472 1.00 94.19 266 HIS A O 1
ATOM 2070 N N . ALA A 1 267 ? 7.868 -4.626 -14.925 1.00 94.62 267 ALA A N 1
ATOM 2071 C CA . ALA A 1 267 ? 8.919 -4.904 -13.958 1.00 94.62 267 ALA A CA 1
ATOM 2072 C C . ALA A 1 267 ? 8.686 -6.263 -13.294 1.00 94.62 267 ALA A C 1
ATOM 2074 O O . ALA A 1 267 ? 7.618 -6.516 -12.739 1.00 94.62 267 ALA A O 1
ATOM 2075 N N . THR A 1 268 ? 9.697 -7.131 -13.323 1.00 94.62 268 THR A N 1
ATOM 2076 C CA . THR A 1 268 ? 9.664 -8.443 -12.663 1.00 94.62 268 THR A CA 1
ATOM 2077 C C . THR A 1 268 ? 10.880 -8.641 -11.768 1.00 94.62 268 THR A C 1
ATOM 2079 O O . THR A 1 268 ? 11.985 -8.186 -12.071 1.00 94.62 268 THR A O 1
ATOM 2082 N N . TRP A 1 269 ? 10.689 -9.322 -10.636 1.00 94.69 269 TRP A N 1
A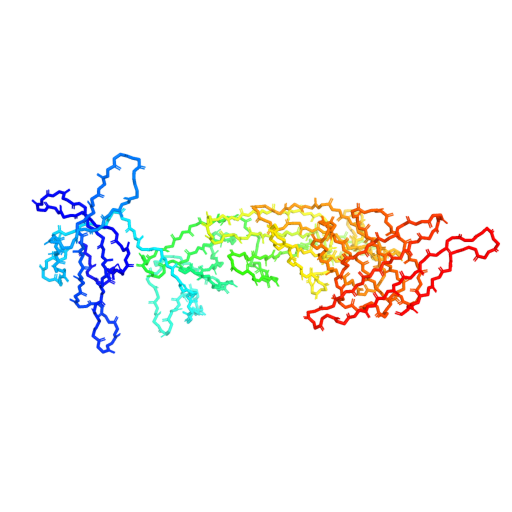TOM 2083 C CA . TRP A 1 269 ? 11.779 -9.653 -9.722 1.00 94.69 269 TRP A CA 1
ATOM 2084 C C . TRP A 1 269 ? 12.429 -10.986 -10.101 1.00 94.69 269 TRP A C 1
ATOM 2086 O O . TRP A 1 269 ? 11.801 -12.045 -10.044 1.00 94.69 269 TRP A O 1
ATOM 2096 N N . SER A 1 270 ? 13.720 -10.969 -10.431 1.00 94.75 270 SER A N 1
ATOM 2097 C CA . SER A 1 270 ? 14.485 -12.197 -10.635 1.00 94.75 270 SER A CA 1
ATOM 2098 C C . SER A 1 270 ? 14.940 -12.784 -9.302 1.00 94.75 270 SER A C 1
ATOM 2100 O O . SER A 1 270 ? 15.844 -12.269 -8.641 1.00 94.75 270 SER A O 1
ATOM 2102 N N . HIS A 1 271 ? 14.386 -13.938 -8.926 1.00 92.00 271 HIS A N 1
ATOM 2103 C CA . HIS A 1 271 ? 14.836 -14.660 -7.733 1.00 92.00 271 HIS A CA 1
ATOM 2104 C C . HIS A 1 271 ? 16.250 -15.233 -7.866 1.00 92.00 271 HIS A C 1
ATOM 2106 O O . HIS A 1 271 ? 16.923 -15.374 -6.843 1.00 92.00 271 HIS A O 1
ATOM 2112 N N . ALA A 1 272 ? 16.692 -15.559 -9.083 1.00 92.75 272 ALA A N 1
ATOM 2113 C CA . ALA A 1 272 ? 18.032 -16.081 -9.339 1.00 92.75 272 ALA A CA 1
ATOM 2114 C C . ALA A 1 272 ? 19.099 -14.990 -9.167 1.00 92.75 272 ALA A C 1
ATOM 2116 O O . ALA A 1 272 ? 20.126 -15.229 -8.536 1.00 92.75 272 ALA A O 1
ATOM 2117 N N . TYR A 1 273 ? 18.817 -13.780 -9.660 1.00 92.50 273 TYR A N 1
ATOM 2118 C CA . TYR A 1 273 ? 19.784 -12.677 -9.697 1.00 92.50 273 TYR A CA 1
ATOM 2119 C C . TYR A 1 273 ? 19.551 -11.594 -8.637 1.00 92.50 273 TYR A C 1
ATOM 2121 O O . TYR A 1 273 ? 20.368 -10.687 -8.511 1.00 92.50 273 TYR A O 1
ATOM 2129 N N . LYS A 1 274 ? 18.474 -11.707 -7.849 1.00 92.56 274 LYS A N 1
ATOM 2130 C CA . LYS A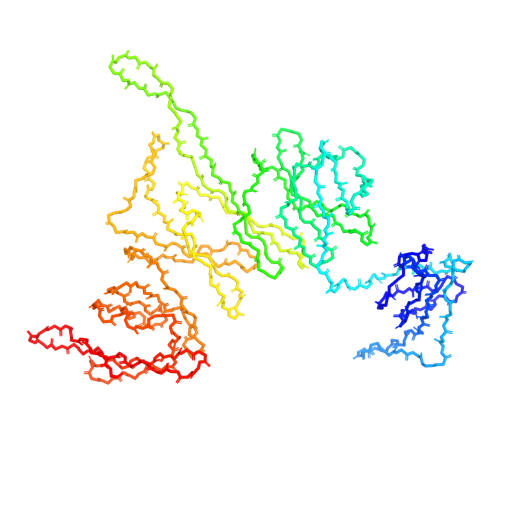 1 274 ? 18.093 -10.774 -6.773 1.00 92.56 274 LYS A CA 1
ATOM 2131 C C . LYS A 1 274 ? 18.027 -9.318 -7.249 1.00 92.56 274 LYS A C 1
ATOM 2133 O O . LYS A 1 274 ? 18.514 -8.417 -6.571 1.00 92.56 274 LYS A O 1
ATOM 2138 N N . CYS A 1 275 ? 17.440 -9.100 -8.421 1.00 92.38 275 CYS A N 1
ATOM 2139 C CA . CYS A 1 275 ? 17.315 -7.783 -9.032 1.00 92.38 275 CYS A CA 1
ATOM 2140 C C . CYS A 1 275 ? 16.026 -7.663 -9.845 1.00 92.38 275 CYS A C 1
ATOM 2142 O O . CYS A 1 275 ? 15.394 -8.669 -10.186 1.00 92.38 275 CYS A O 1
ATOM 2144 N N . TYR A 1 276 ? 15.662 -6.423 -10.172 1.00 93.88 276 TYR A N 1
ATOM 2145 C CA . TYR A 1 276 ? 14.570 -6.150 -11.092 1.00 93.88 276 TYR A CA 1
ATOM 2146 C C . TYR A 1 276 ? 15.019 -6.261 -12.550 1.00 93.88 276 TYR A C 1
ATOM 2148 O O . TYR A 1 276 ? 16.117 -5.851 -12.943 1.00 93.88 276 TYR A O 1
ATOM 2156 N N . VAL A 1 277 ? 14.117 -6.814 -13.349 1.00 95.19 277 VAL A N 1
ATOM 2157 C CA . VAL A 1 277 ? 14.147 -6.821 -14.804 1.00 95.19 277 VAL A CA 1
ATOM 2158 C C . VAL A 1 277 ? 13.042 -5.887 -15.261 1.00 95.19 277 VAL A C 1
ATOM 2160 O O . VAL A 1 277 ? 11.875 -6.120 -14.962 1.00 95.19 277 VAL A O 1
ATOM 2163 N N . LEU A 1 278 ? 13.421 -4.833 -15.968 1.00 95.00 278 LEU A N 1
ATOM 2164 C CA . LEU A 1 278 ? 12.532 -3.787 -16.445 1.00 95.00 278 LEU A CA 1
ATOM 2165 C C . LEU A 1 278 ? 12.442 -3.868 -17.961 1.00 95.00 278 LEU A C 1
ATOM 2167 O O . LEU A 1 278 ? 13.470 -4.004 -18.625 1.00 95.00 278 LEU A O 1
ATOM 2171 N N . HIS A 1 279 ? 11.252 -3.758 -18.532 1.00 94.44 279 HIS A N 1
ATOM 2172 C CA . HIS A 1 279 ? 11.125 -3.645 -19.978 1.00 94.44 279 HIS A CA 1
ATOM 2173 C C . HIS A 1 279 ? 9.873 -2.901 -20.426 1.00 94.44 279 HIS A C 1
ATOM 2175 O O . HIS A 1 279 ? 8.940 -2.673 -19.663 1.00 94.44 279 HIS A O 1
ATOM 2181 N N . ASN A 1 280 ? 9.876 -2.537 -21.699 1.00 92.88 280 ASN A N 1
ATOM 2182 C CA . ASN A 1 280 ? 8.732 -2.051 -22.460 1.00 92.88 280 ASN A CA 1
ATOM 2183 C C . ASN A 1 280 ? 8.714 -2.777 -23.827 1.00 92.88 280 ASN A C 1
ATOM 2185 O O . ASN A 1 280 ? 9.315 -3.844 -23.976 1.00 92.88 280 ASN A O 1
ATOM 2189 N N . ASP A 1 281 ? 8.071 -2.195 -24.839 1.00 91.44 281 ASP A N 1
ATOM 2190 C CA . ASP A 1 281 ? 7.958 -2.801 -26.172 1.00 91.44 281 ASP A CA 1
ATOM 2191 C C . ASP A 1 281 ? 9.297 -2.986 -26.913 1.00 91.44 281 ASP A C 1
ATOM 2193 O O . ASP A 1 281 ? 9.421 -3.875 -27.761 1.00 91.44 281 ASP A O 1
ATOM 2197 N N . ASP A 1 282 ? 10.304 -2.151 -26.637 1.00 93.25 282 ASP A N 1
ATOM 2198 C CA . ASP A 1 282 ? 11.534 -2.093 -27.436 1.00 93.25 282 ASP A CA 1
ATOM 2199 C C . ASP A 1 282 ? 12.835 -2.066 -26.632 1.00 93.25 282 ASP A C 1
ATOM 2201 O O . ASP A 1 282 ? 13.914 -1.996 -27.228 1.00 93.25 282 ASP A O 1
ATOM 2205 N N . ARG A 1 283 ? 12.775 -2.123 -25.303 1.00 94.44 283 ARG A N 1
ATOM 2206 C CA . ARG A 1 283 ? 13.936 -2.001 -24.425 1.00 94.44 283 ARG A CA 1
ATOM 2207 C C . ARG A 1 283 ? 13.806 -2.882 -23.191 1.00 94.44 283 ARG A C 1
ATOM 2209 O O . ARG A 1 283 ? 12.789 -2.860 -22.513 1.00 94.44 283 ARG A O 1
ATOM 2216 N N . LEU A 1 284 ? 14.874 -3.609 -22.883 1.00 95.25 284 LEU A N 1
ATOM 2217 C CA . LEU A 1 284 ? 15.063 -4.396 -21.669 1.00 95.25 284 LEU A CA 1
ATOM 2218 C C . LEU A 1 284 ? 16.222 -3.804 -20.868 1.00 95.25 284 LEU A C 1
ATOM 2220 O O . LEU A 1 284 ? 17.299 -3.586 -21.420 1.00 95.25 284 LEU A O 1
ATOM 2224 N N . TYR A 1 285 ? 16.027 -3.640 -19.568 1.00 94.94 285 TYR A N 1
ATOM 2225 C CA . TYR A 1 285 ? 17.051 -3.279 -18.601 1.00 94.94 285 TYR A CA 1
ATOM 2226 C C . TYR A 1 285 ? 17.079 -4.293 -17.453 1.00 94.94 285 TYR A C 1
ATOM 2228 O O . TYR A 1 285 ? 16.048 -4.609 -16.869 1.00 94.94 285 TYR A O 1
ATOM 2236 N N . VAL A 1 286 ? 18.259 -4.814 -17.121 1.00 93.94 286 VAL A N 1
ATOM 2237 C CA . VAL A 1 286 ? 18.456 -5.722 -15.982 1.00 93.94 286 VAL A CA 1
ATOM 2238 C C . VAL A 1 286 ? 19.381 -5.044 -14.980 1.00 93.94 286 VAL A C 1
ATOM 2240 O O . VAL A 1 286 ? 20.594 -4.986 -15.202 1.00 93.94 286 VAL A O 1
ATOM 2243 N N . ASP A 1 287 ? 18.800 -4.563 -13.883 1.00 86.38 287 ASP A N 1
ATOM 2244 C CA . ASP A 1 287 ? 19.449 -3.707 -12.882 1.00 86.38 287 ASP A CA 1
ATOM 2245 C C . ASP A 1 287 ? 20.724 -4.354 -12.308 1.00 86.38 287 ASP A C 1
ATOM 2247 O O . ASP A 1 287 ? 21.836 -3.863 -12.497 1.00 86.38 287 ASP A O 1
ATOM 2251 N N . GLY A 1 288 ? 20.600 -5.561 -11.746 1.00 79.12 288 GLY A N 1
ATOM 2252 C CA . GLY A 1 288 ? 21.696 -6.228 -11.027 1.00 79.12 288 GLY A CA 1
ATOM 2253 C C . GLY A 1 288 ? 22.923 -6.606 -11.867 1.00 79.12 288 GLY A C 1
ATOM 2254 O O . GLY A 1 288 ? 23.953 -6.977 -11.307 1.00 79.12 288 GLY A O 1
ATOM 2255 N N . ILE A 1 289 ? 22.839 -6.527 -13.199 1.00 83.56 289 ILE A N 1
ATOM 2256 C CA . ILE A 1 289 ? 23.970 -6.787 -14.107 1.00 83.56 289 ILE A CA 1
ATOM 2257 C C . ILE A 1 289 ? 24.262 -5.620 -15.062 1.00 83.56 289 ILE A C 1
ATOM 2259 O O . ILE A 1 289 ? 25.138 -5.754 -15.921 1.00 83.56 289 ILE A O 1
ATOM 2263 N N . GLY A 1 290 ? 23.548 -4.494 -14.933 1.00 84.44 290 GLY A N 1
ATOM 2264 C CA . GLY A 1 290 ? 23.714 -3.301 -15.768 1.00 84.44 290 GLY A CA 1
ATOM 2265 C C . GLY A 1 290 ? 23.537 -3.557 -17.267 1.00 84.44 290 GLY A C 1
ATOM 2266 O O . GLY A 1 290 ? 24.231 -2.946 -18.082 1.00 84.44 290 GLY A O 1
ATOM 2267 N N . LEU A 1 291 ? 22.673 -4.505 -17.645 1.00 90.69 291 LEU A N 1
ATOM 2268 C CA . LEU A 1 291 ? 22.451 -4.870 -19.044 1.00 90.69 291 LEU A CA 1
ATOM 2269 C C . LEU A 1 291 ? 21.297 -4.057 -19.627 1.00 90.69 291 LEU A C 1
ATOM 2271 O O . LEU A 1 291 ? 20.205 -4.077 -19.076 1.00 90.69 291 LEU A O 1
ATOM 2275 N N . ASP A 1 292 ? 21.531 -3.416 -20.770 1.00 92.81 292 ASP A N 1
ATOM 2276 C CA . ASP A 1 292 ? 20.543 -2.614 -21.496 1.00 92.81 292 ASP A CA 1
ATOM 2277 C C . ASP A 1 292 ? 20.497 -3.060 -22.963 1.00 92.81 292 ASP A C 1
ATOM 2279 O O . ASP A 1 292 ? 21.513 -3.045 -23.668 1.00 92.81 292 ASP A O 1
ATOM 2283 N N . ILE A 1 293 ? 19.334 -3.528 -23.410 1.00 93.94 293 ILE A N 1
ATOM 2284 C CA . ILE A 1 293 ? 19.116 -4.075 -24.749 1.00 93.94 293 ILE A CA 1
ATOM 2285 C C . ILE A 1 293 ? 17.957 -3.332 -25.391 1.00 93.94 293 ILE A C 1
ATOM 2287 O O . ILE A 1 293 ? 16.837 -3.400 -24.903 1.00 93.94 293 ILE A O 1
ATOM 2291 N N . LYS A 1 294 ? 18.212 -2.711 -26.545 1.00 93.25 294 LYS A N 1
ATOM 2292 C CA . LYS A 1 294 ? 17.175 -2.118 -27.391 1.00 93.25 294 LYS A CA 1
ATOM 2293 C C . LYS A 1 294 ? 16.867 -3.026 -28.582 1.00 93.25 294 LYS A C 1
ATOM 2295 O O . LYS A 1 294 ? 17.732 -3.241 -29.432 1.00 93.25 294 LYS A O 1
ATOM 2300 N N . SER A 1 295 ? 15.658 -3.573 -28.634 1.00 94.38 295 SER A N 1
ATOM 2301 C CA . SER A 1 295 ? 15.144 -4.401 -29.726 1.00 94.38 295 SER A CA 1
ATOM 2302 C C . SER A 1 295 ? 13.621 -4.559 -29.627 1.00 94.38 295 SER A C 1
ATOM 2304 O O . SER A 1 295 ? 13.131 -4.859 -28.542 1.00 94.38 295 SER A O 1
ATOM 2306 N N . PRO A 1 296 ? 12.867 -4.509 -30.742 1.00 93.44 296 PRO A N 1
ATOM 2307 C CA . PRO A 1 296 ? 11.424 -4.791 -30.738 1.00 93.44 296 PRO A CA 1
ATOM 2308 C C . PRO A 1 296 ? 11.086 -6.241 -30.355 1.00 93.44 296 PRO A C 1
ATOM 2310 O O . PRO A 1 296 ? 9.932 -6.580 -30.117 1.00 93.44 296 PRO A O 1
ATOM 2313 N N . LEU A 1 297 ? 12.081 -7.136 -30.317 1.00 95.56 297 LEU A N 1
ATOM 2314 C CA . LEU A 1 297 ? 11.882 -8.505 -29.844 1.00 95.56 297 LEU A CA 1
ATOM 2315 C C . LEU A 1 297 ? 11.706 -8.591 -28.323 1.00 95.56 297 LEU A C 1
ATOM 2317 O O . LEU A 1 297 ? 11.259 -9.632 -27.848 1.00 95.56 297 LEU A O 1
ATOM 2321 N N . VAL A 1 298 ? 12.018 -7.524 -27.578 1.00 94.88 298 VAL A N 1
ATOM 2322 C CA . VAL A 1 298 ? 11.797 -7.453 -26.126 1.00 94.88 298 VAL A CA 1
ATOM 2323 C C . VAL A 1 298 ? 10.319 -7.638 -25.780 1.00 94.88 298 VAL A C 1
ATOM 2325 O O . VAL A 1 298 ? 10.021 -8.356 -24.830 1.00 94.88 298 VAL A O 1
ATOM 2328 N N . ALA A 1 299 ? 9.394 -7.127 -26.600 1.00 92.88 299 ALA A N 1
ATOM 2329 C CA . ALA A 1 299 ? 7.955 -7.342 -26.423 1.00 92.88 299 ALA A CA 1
ATOM 2330 C C . ALA A 1 299 ? 7.552 -8.830 -26.321 1.00 92.88 299 ALA A C 1
ATOM 2332 O O . ALA A 1 299 ? 6.523 -9.153 -25.734 1.00 92.88 299 ALA A O 1
ATOM 2333 N N . LYS A 1 300 ? 8.359 -9.763 -26.855 1.00 93.50 300 LYS A N 1
ATOM 2334 C CA . LYS A 1 300 ? 8.094 -11.209 -26.754 1.00 93.50 300 LYS A CA 1
ATOM 2335 C C . LYS A 1 300 ? 8.389 -11.799 -25.372 1.00 93.50 300 LYS A C 1
ATOM 2337 O O . LYS A 1 300 ? 8.010 -12.942 -25.131 1.00 93.50 300 LYS A O 1
ATOM 2342 N N . ILE A 1 301 ? 9.072 -11.066 -24.492 1.00 92.94 301 ILE A N 1
ATOM 2343 C CA . ILE A 1 301 ? 9.343 -11.508 -23.119 1.00 92.94 301 ILE A CA 1
ATOM 2344 C C . ILE A 1 301 ? 8.038 -11.516 -22.310 1.00 92.94 301 ILE A C 1
ATOM 2346 O O . ILE A 1 301 ? 7.791 -12.483 -21.592 1.00 92.94 301 ILE A O 1
ATOM 2350 N N . GLY A 1 302 ? 7.175 -10.504 -22.483 1.00 90.00 302 GLY A N 1
ATOM 2351 C CA . GLY A 1 302 ? 5.968 -10.332 -21.663 1.00 90.00 302 GLY A CA 1
ATOM 2352 C C . GLY A 1 302 ? 6.311 -10.255 -20.171 1.00 90.00 302 GLY A C 1
ATOM 2353 O O . GLY A 1 302 ? 7.427 -9.900 -19.823 1.00 90.00 302 GLY A O 1
ATOM 2354 N N . ASP A 1 303 ? 5.410 -10.672 -19.284 1.00 91.25 303 ASP A N 1
ATOM 2355 C CA . ASP A 1 303 ? 5.633 -10.605 -17.826 1.00 91.25 303 ASP A CA 1
ATOM 2356 C C . ASP A 1 303 ? 6.483 -11.769 -17.269 1.00 91.25 303 ASP A C 1
ATOM 2358 O O . ASP A 1 303 ? 6.352 -12.172 -16.110 1.00 91.25 303 ASP A O 1
ATOM 2362 N N . LYS A 1 304 ? 7.347 -12.367 -18.097 1.00 95.00 304 LYS A N 1
ATOM 2363 C CA . LYS A 1 304 ? 8.183 -13.501 -17.685 1.00 95.00 304 LYS A CA 1
ATOM 2364 C C . LYS A 1 304 ? 9.340 -13.051 -16.795 1.00 95.00 304 LYS A C 1
ATOM 2366 O O . LYS A 1 304 ? 9.936 -11.988 -16.962 1.00 95.00 304 LYS A O 1
ATOM 2371 N N . ILE A 1 305 ? 9.708 -13.923 -15.867 1.00 95.69 305 ILE A N 1
ATOM 2372 C CA . ILE A 1 305 ? 10.764 -13.705 -14.883 1.00 95.69 305 ILE A CA 1
ATOM 2373 C C . ILE A 1 305 ? 12.088 -14.224 -15.443 1.00 95.69 305 ILE A C 1
ATOM 2375 O O . ILE A 1 305 ? 12.159 -15.345 -15.942 1.00 95.69 305 ILE A O 1
ATOM 2379 N N . LEU A 1 306 ? 13.161 -13.440 -15.322 1.00 97.00 306 LEU A N 1
ATOM 2380 C CA . LEU A 1 306 ? 14.514 -13.888 -15.661 1.00 97.00 306 LEU A CA 1
ATOM 2381 C C . LEU A 1 306 ? 14.979 -14.981 -14.693 1.00 97.00 306 LEU A C 1
ATOM 2383 O O . LEU A 1 306 ? 15.075 -14.743 -13.484 1.00 97.00 306 LEU A O 1
ATOM 2387 N N . ILE A 1 307 ? 15.327 -16.147 -15.234 1.00 97.06 307 ILE A N 1
ATOM 2388 C CA . ILE A 1 307 ? 15.765 -17.315 -14.456 1.00 97.06 307 ILE A CA 1
ATOM 2389 C C . ILE A 1 307 ? 17.212 -17.731 -14.730 1.00 97.06 307 ILE A C 1
ATOM 2391 O O . ILE A 1 307 ? 17.818 -18.363 -13.872 1.00 97.06 307 ILE A O 1
ATOM 2395 N N . ASP A 1 308 ? 17.777 -17.368 -15.885 1.00 96.31 308 ASP A N 1
ATOM 2396 C CA . ASP A 1 308 ? 19.157 -17.712 -16.247 1.00 96.31 308 ASP A CA 1
ATOM 2397 C C . ASP A 1 308 ? 19.781 -16.669 -17.186 1.00 96.31 308 ASP A C 1
ATOM 2399 O O . ASP A 1 308 ? 19.115 -16.101 -18.055 1.00 96.31 308 ASP A O 1
ATOM 2403 N N . VAL A 1 309 ? 21.079 -16.439 -17.014 1.00 94.88 309 VAL A N 1
ATOM 2404 C CA . VAL A 1 309 ? 21.923 -15.542 -17.802 1.00 94.88 309 VAL A CA 1
ATOM 2405 C C . VAL A 1 309 ? 23.242 -16.252 -18.069 1.00 94.88 309 VAL A C 1
ATOM 2407 O O . VAL A 1 309 ? 24.080 -16.410 -17.179 1.00 94.88 309 VAL A O 1
ATOM 2410 N N . ASN A 1 310 ? 23.476 -16.591 -19.333 1.00 93.88 310 ASN A N 1
ATOM 2411 C CA . ASN A 1 310 ? 24.759 -17.088 -19.805 1.00 93.88 310 ASN A CA 1
ATOM 2412 C C . ASN A 1 310 ? 25.488 -15.993 -20.590 1.00 93.88 310 ASN A C 1
ATOM 2414 O O . ASN A 1 310 ? 24.954 -15.439 -21.554 1.00 93.88 310 ASN A O 1
ATOM 2418 N N . LYS A 1 311 ? 26.720 -15.678 -20.184 1.00 91.31 311 LYS A N 1
ATOM 2419 C CA . LYS A 1 311 ? 27.575 -14.693 -20.853 1.00 91.31 311 LYS A CA 1
ATOM 2420 C C . LYS A 1 311 ? 28.819 -15.376 -21.408 1.00 91.31 311 LYS A C 1
ATOM 2422 O O . LYS A 1 311 ? 29.644 -15.872 -20.643 1.00 91.31 311 LYS A O 1
ATOM 2427 N N . LYS A 1 312 ? 29.007 -15.320 -22.727 1.00 89.75 312 LYS A N 1
ATOM 2428 C CA . LYS A 1 312 ? 30.205 -15.839 -23.402 1.00 89.75 312 LYS A CA 1
ATOM 2429 C C . LYS A 1 312 ? 30.596 -14.943 -24.573 1.00 89.75 312 LYS A C 1
ATOM 2431 O O . LYS A 1 312 ? 29.763 -14.659 -25.418 1.00 89.75 312 LYS A O 1
ATOM 2436 N N . GLU A 1 313 ? 31.855 -14.501 -24.622 1.00 83.31 313 GLU A N 1
ATOM 2437 C CA . GLU A 1 313 ? 32.459 -13.829 -25.794 1.00 83.31 313 GLU A CA 1
ATOM 2438 C C . GLU A 1 313 ? 31.590 -12.717 -26.432 1.00 83.31 313 GLU A C 1
ATOM 2440 O O . GLU A 1 313 ? 31.349 -12.699 -27.634 1.00 83.31 313 GLU A O 1
ATOM 2445 N N . GLY A 1 314 ? 31.075 -11.777 -25.628 1.00 80.88 314 GLY A N 1
ATOM 2446 C CA . GLY A 1 314 ? 30.239 -10.676 -26.142 1.00 80.88 314 GLY A CA 1
ATOM 2447 C C . GLY A 1 314 ? 28.815 -11.083 -26.553 1.00 80.88 314 GLY A C 1
ATOM 2448 O O . GLY A 1 314 ? 28.098 -10.278 -27.155 1.00 80.88 314 GLY A O 1
ATOM 2449 N N . VAL A 1 315 ? 28.406 -12.306 -26.208 1.00 91.31 315 VAL A N 1
ATOM 2450 C CA . VAL A 1 315 ? 27.043 -12.829 -26.305 1.00 91.31 315 VAL A CA 1
ATOM 2451 C C . VAL A 1 315 ? 26.444 -12.953 -24.907 1.00 91.31 315 VAL A C 1
ATOM 2453 O O . VAL A 1 315 ? 27.058 -13.531 -24.007 1.00 91.31 315 VAL A O 1
ATOM 2456 N N . TYR A 1 316 ? 25.236 -12.431 -24.746 1.00 94.31 316 TYR A N 1
ATOM 2457 C CA . TYR A 1 316 ? 24.358 -12.674 -23.610 1.00 94.31 316 TYR A CA 1
ATOM 2458 C C . TYR A 1 316 ? 23.197 -13.551 -24.067 1.00 94.31 316 TYR A C 1
ATOM 2460 O O . TYR A 1 316 ? 22.539 -13.228 -25.052 1.00 94.31 316 TYR A O 1
ATOM 2468 N N . ARG A 1 317 ? 22.933 -14.639 -23.351 1.00 96.31 317 ARG A N 1
ATOM 2469 C CA . ARG A 1 317 ? 21.747 -15.482 -23.510 1.00 96.31 317 ARG A CA 1
ATOM 2470 C C . ARG A 1 317 ? 20.947 -15.395 -22.217 1.00 96.31 317 ARG A C 1
ATOM 2472 O O . ARG A 1 317 ? 21.439 -15.821 -21.178 1.00 96.31 317 ARG A O 1
ATOM 2479 N N . LEU A 1 318 ? 19.766 -14.795 -22.284 1.00 97.19 318 LEU A N 1
ATOM 2480 C CA . LEU A 1 318 ? 18.864 -14.574 -21.157 1.00 97.19 318 LEU A CA 1
ATOM 2481 C C . LEU A 1 318 ? 17.651 -15.480 -21.312 1.00 97.19 318 LEU A C 1
ATOM 2483 O O . LEU A 1 318 ? 16.988 -15.425 -22.346 1.00 97.19 318 LEU A O 1
ATOM 2487 N N . THR A 1 319 ? 17.358 -16.291 -20.303 1.00 97.62 319 THR A N 1
ATOM 2488 C CA . THR A 1 319 ? 16.196 -17.185 -20.300 1.00 97.62 319 THR A CA 1
ATOM 2489 C C . THR A 1 319 ? 15.171 -16.683 -19.296 1.00 97.62 319 THR A C 1
ATOM 2491 O O . THR A 1 319 ? 15.489 -16.487 -18.120 1.00 97.62 319 THR A O 1
ATOM 2494 N N . PHE A 1 320 ? 13.942 -16.505 -19.766 1.00 97.62 320 PHE A N 1
ATOM 2495 C CA . PHE A 1 320 ? 12.798 -16.054 -18.986 1.00 97.62 320 PHE A CA 1
ATOM 2496 C C . PHE A 1 320 ? 11.758 -17.168 -18.890 1.00 97.62 320 PHE A C 1
ATOM 2498 O O . PHE A 1 320 ? 11.636 -17.965 -19.819 1.00 97.62 320 PHE A O 1
ATOM 2505 N N . SER A 1 321 ? 11.009 -17.209 -17.791 1.00 97.12 321 SER A N 1
ATOM 2506 C CA . SER A 1 321 ? 9.941 -18.182 -17.546 1.00 97.12 321 SER A CA 1
ATOM 2507 C C . SER A 1 321 ? 8.731 -17.527 -16.894 1.00 97.12 321 SER A C 1
ATOM 2509 O O . SER A 1 321 ? 8.881 -16.583 -16.121 1.00 97.12 321 SER A O 1
ATOM 2511 N N . ASP A 1 322 ? 7.541 -18.053 -17.156 1.00 94.81 322 ASP A N 1
ATOM 2512 C CA . ASP A 1 322 ? 6.350 -17.805 -16.333 1.00 94.81 322 ASP A CA 1
ATOM 2513 C C . ASP A 1 322 ? 6.132 -18.929 -15.303 1.00 94.81 322 ASP A C 1
ATOM 2515 O O . ASP A 1 322 ? 6.977 -19.820 -15.144 1.00 94.81 322 ASP A O 1
ATOM 2519 N N . SER A 1 323 ? 5.002 -18.864 -14.591 1.00 91.38 323 SER A N 1
ATOM 2520 C CA . SER A 1 323 ? 4.552 -19.868 -13.618 1.00 91.38 323 SER A CA 1
ATOM 2521 C C . SER A 1 323 ? 4.226 -21.230 -14.232 1.00 91.38 323 SER A C 1
ATOM 2523 O O . SER A 1 323 ? 4.250 -22.228 -13.517 1.00 91.38 323 SER A O 1
ATOM 2525 N N . ASP A 1 324 ? 3.965 -21.279 -15.540 1.00 95.31 324 ASP A N 1
ATOM 2526 C CA . ASP A 1 324 ? 3.668 -22.504 -16.289 1.00 95.31 324 ASP A CA 1
ATOM 2527 C C . ASP A 1 324 ? 4.930 -23.104 -16.931 1.00 95.31 324 ASP A C 1
ATOM 2529 O O . ASP A 1 324 ? 4.852 -24.006 -17.772 1.00 95.31 324 ASP A O 1
ATOM 2533 N N . TYR A 1 325 ? 6.106 -22.604 -16.535 1.00 93.06 325 TYR A N 1
ATOM 2534 C CA . TYR A 1 325 ? 7.414 -23.018 -17.037 1.00 93.06 325 TYR A CA 1
ATOM 2535 C C . TYR A 1 325 ? 7.567 -22.860 -18.560 1.00 93.06 325 TYR A C 1
ATOM 2537 O O . TYR A 1 325 ? 8.333 -23.594 -19.190 1.00 93.06 325 TYR A O 1
ATOM 2545 N N . GLN A 1 326 ? 6.854 -21.909 -19.175 1.00 95.31 326 GLN A N 1
ATOM 2546 C CA . GLN A 1 326 ? 7.047 -21.583 -20.588 1.00 95.31 326 GLN A CA 1
ATOM 2547 C C . GLN A 1 326 ? 8.239 -20.650 -20.752 1.00 95.31 326 GLN A C 1
ATOM 2549 O O . GLN A 1 326 ? 8.269 -19.544 -20.202 1.00 95.31 326 GLN A O 1
ATOM 2554 N N . PHE A 1 327 ? 9.204 -21.084 -21.560 1.00 96.31 327 PHE A N 1
ATOM 2555 C CA . PHE A 1 327 ? 10.465 -20.378 -21.721 1.00 96.31 327 PHE A CA 1
ATOM 2556 C C . PHE A 1 327 ? 10.482 -19.454 -22.932 1.00 96.31 327 PHE A C 1
ATOM 2558 O O . PHE A 1 327 ? 9.990 -19.788 -24.007 1.00 96.31 327 PHE A O 1
ATOM 2565 N N . VAL A 1 328 ? 11.133 -18.309 -22.755 1.00 96.94 328 VAL A N 1
ATOM 2566 C CA . VAL A 1 328 ? 11.597 -17.447 -23.844 1.00 96.94 328 VAL A CA 1
ATOM 2567 C C . VAL A 1 328 ? 13.081 -17.223 -23.630 1.00 96.94 328 VAL A C 1
ATOM 2569 O O . VAL A 1 328 ? 13.488 -16.773 -22.557 1.00 96.94 328 VAL A O 1
ATOM 2572 N N . THR A 1 329 ? 13.904 -17.519 -24.634 1.00 97.44 329 THR A N 1
ATOM 2573 C CA . THR A 1 329 ? 15.326 -17.185 -24.572 1.00 97.44 329 THR A CA 1
ATOM 2574 C C . THR A 1 329 ? 15.635 -16.044 -25.527 1.00 97.44 329 THR A C 1
ATOM 2576 O O . THR A 1 329 ? 15.490 -16.168 -26.738 1.00 97.44 329 THR A O 1
ATOM 2579 N N . MET A 1 330 ? 16.131 -14.936 -24.983 1.00 97.12 330 MET A N 1
ATOM 2580 C CA . MET A 1 330 ? 16.680 -13.841 -25.768 1.00 97.12 330 MET A CA 1
ATOM 2581 C C . MET A 1 330 ? 18.199 -13.948 -25.853 1.00 97.12 330 MET A C 1
ATOM 2583 O O . MET A 1 330 ? 18.891 -14.035 -24.839 1.00 97.12 330 MET A O 1
ATOM 2587 N N . VAL A 1 331 ? 18.731 -13.876 -27.069 1.00 96.31 331 VAL A N 1
ATOM 2588 C CA . VAL A 1 331 ? 20.171 -13.831 -27.322 1.00 96.31 331 VAL A CA 1
ATOM 2589 C C . VAL A 1 331 ? 20.536 -12.456 -27.855 1.00 96.31 331 VAL A C 1
ATOM 2591 O O . VAL A 1 331 ? 19.963 -11.987 -28.832 1.00 96.31 331 VAL A O 1
ATOM 2594 N N . SER A 1 332 ? 21.513 -11.817 -27.224 1.00 94.31 332 SER A N 1
ATOM 2595 C CA . SER A 1 332 ? 22.073 -10.530 -27.616 1.00 94.31 332 SER A CA 1
ATOM 2596 C C . SER A 1 332 ? 23.557 -10.692 -27.909 1.00 94.31 332 SER A C 1
ATOM 2598 O O . SER A 1 332 ? 24.319 -11.152 -27.060 1.00 94.31 332 SER A O 1
ATOM 2600 N N . ARG A 1 333 ? 23.982 -10.347 -29.123 1.00 93.12 333 ARG A N 1
ATOM 2601 C CA . ARG A 1 333 ? 25.363 -10.483 -29.598 1.00 93.12 333 ARG A CA 1
ATOM 2602 C C . ARG A 1 333 ? 25.861 -9.150 -30.123 1.00 93.12 333 ARG A C 1
ATOM 2604 O O . ARG A 1 333 ? 25.306 -8.614 -31.081 1.00 93.12 333 ARG A O 1
ATOM 2611 N N . LYS A 1 334 ? 26.960 -8.649 -29.561 1.00 88.00 334 LYS A N 1
ATOM 2612 C CA . LYS A 1 334 ? 27.655 -7.487 -30.121 1.00 88.00 334 LYS A CA 1
ATOM 2613 C C . LYS A 1 334 ? 28.583 -7.936 -31.248 1.00 88.00 334 LYS A C 1
ATOM 2615 O O . LYS A 1 334 ? 29.442 -8.788 -31.051 1.00 88.00 334 LYS A O 1
ATOM 2620 N N . THR A 1 335 ? 28.409 -7.355 -32.425 1.00 85.88 335 THR A N 1
ATOM 2621 C CA . THR A 1 335 ? 29.248 -7.597 -33.604 1.00 85.88 335 THR A CA 1
ATOM 2622 C C . THR A 1 335 ? 30.003 -6.325 -33.974 1.00 85.88 335 THR A C 1
ATOM 2624 O O . THR A 1 335 ? 29.516 -5.220 -33.731 1.00 85.88 335 THR A O 1
ATOM 2627 N N . ALA A 1 336 ? 31.212 -6.470 -34.521 1.00 83.06 336 ALA A N 1
ATOM 2628 C CA . ALA A 1 336 ? 32.042 -5.325 -34.896 1.00 83.06 336 ALA A CA 1
ATOM 2629 C C . ALA A 1 336 ? 31.484 -4.566 -36.114 1.00 83.06 336 ALA A C 1
ATOM 2631 O O . ALA A 1 336 ? 31.663 -3.358 -36.217 1.00 83.06 336 ALA A O 1
ATOM 2632 N N . ASP A 1 337 ? 30.803 -5.274 -37.016 1.00 87.12 337 ASP A N 1
ATOM 2633 C CA . ASP A 1 337 ? 30.326 -4.789 -38.313 1.00 87.12 337 ASP A CA 1
ATOM 2634 C C . ASP A 1 337 ? 28.853 -4.355 -38.304 1.00 87.12 337 ASP A C 1
ATOM 2636 O O . ASP A 1 337 ? 28.488 -3.407 -38.995 1.00 87.12 337 ASP A O 1
ATOM 2640 N N . ARG A 1 338 ? 27.997 -5.035 -37.529 1.00 82.75 338 ARG A N 1
ATOM 2641 C CA . ARG A 1 338 ? 26.534 -4.838 -37.550 1.00 82.75 338 ARG A CA 1
ATOM 2642 C C . ARG A 1 338 ? 25.957 -4.283 -36.249 1.00 82.75 338 ARG A C 1
ATOM 2644 O O . ARG A 1 338 ? 24.751 -4.084 -36.152 1.00 82.75 338 ARG A O 1
ATOM 2651 N N . GLY A 1 339 ? 26.794 -4.025 -35.246 1.00 86.12 339 GLY A N 1
ATOM 2652 C CA . GLY A 1 339 ? 26.339 -3.574 -33.933 1.00 86.12 339 GLY A CA 1
ATOM 2653 C C . GLY A 1 339 ? 25.665 -4.692 -33.129 1.00 86.12 339 GLY A C 1
ATOM 2654 O O . GLY A 1 339 ? 26.109 -5.843 -33.162 1.00 86.12 339 GLY A O 1
ATOM 2655 N N . LEU A 1 340 ? 24.640 -4.343 -32.347 1.00 89.06 340 LEU A N 1
ATOM 2656 C CA . LEU A 1 340 ? 23.915 -5.280 -31.485 1.00 89.06 340 LEU A CA 1
ATOM 2657 C C . LEU A 1 340 ? 22.896 -6.084 -32.301 1.00 89.06 340 LEU A C 1
ATOM 2659 O O . LEU A 1 340 ? 21.985 -5.511 -32.892 1.00 89.06 340 LEU A O 1
ATOM 2663 N N . ILE A 1 341 ? 23.028 -7.407 -32.304 1.00 92.00 341 ILE A N 1
ATOM 2664 C CA . ILE A 1 341 ? 22.064 -8.328 -32.914 1.00 92.00 341 ILE A CA 1
ATOM 2665 C C . ILE A 1 341 ? 21.293 -9.017 -31.794 1.00 92.00 341 ILE A C 1
ATOM 2667 O O . ILE A 1 341 ? 21.909 -9.603 -30.903 1.00 92.00 341 ILE A O 1
ATOM 2671 N N . VAL A 1 342 ? 19.963 -8.965 -31.860 1.00 95.50 342 VAL A N 1
ATOM 2672 C CA . VAL A 1 342 ? 19.065 -9.600 -30.889 1.00 95.50 342 VAL A CA 1
ATOM 2673 C C . VAL A 1 342 ? 18.192 -10.633 -31.596 1.00 95.50 342 VAL A C 1
ATOM 2675 O O . VAL A 1 342 ? 17.623 -10.339 -32.646 1.00 95.50 342 VAL A O 1
ATOM 2678 N N . THR A 1 343 ? 18.077 -11.829 -31.023 1.00 95.94 343 THR A N 1
ATOM 2679 C CA . THR A 1 343 ? 17.209 -12.917 -31.498 1.00 95.94 343 THR A CA 1
ATOM 2680 C C . THR A 1 343 ? 16.430 -13.533 -30.338 1.00 95.94 343 THR A C 1
ATOM 2682 O O . THR A 1 343 ? 16.847 -13.423 -29.186 1.00 95.94 343 THR A O 1
ATOM 2685 N N . ILE A 1 344 ? 15.307 -14.182 -30.648 1.00 95.75 344 ILE A N 1
ATOM 2686 C CA . ILE A 1 344 ? 14.520 -14.989 -29.705 1.00 95.75 344 ILE A CA 1
ATOM 2687 C C . ILE A 1 344 ? 14.583 -16.437 -30.189 1.00 95.75 344 ILE A C 1
ATOM 2689 O O . ILE A 1 344 ? 14.416 -16.669 -31.389 1.00 95.75 344 ILE A O 1
ATOM 2693 N N . GLU A 1 345 ? 14.865 -17.357 -29.273 1.00 90.94 345 GLU A N 1
ATOM 2694 C CA . GLU A 1 345 ? 14.906 -18.809 -29.489 1.00 90.94 345 GLU A CA 1
ATOM 2695 C C . GLU A 1 345 ? 13.671 -19.495 -28.908 1.00 90.94 345 GLU A C 1
ATOM 2697 O O . GLU A 1 345 ? 13.206 -19.050 -27.828 1.00 90.94 345 GLU A O 1
#

Nearest PDB structures (foldseek):
  2xf3-assembly2_B  TM=7.846E-01  e=3.436E+00  Streptomyces clavuligerus
  2xep-assembly2_B  TM=7.799E-01  e=4.360E+00  Streptomyces clavuligerus
  2xep-assembly1_A  TM=7.797E-01  e=4.573E+00  Streptomyces clavuligerus
  2xgn-assembly2_B  TM=7.821E-01  e=4.573E+00  Streptomyces clavuligerus
  7snx-assembly1_A  TM=3.278E-01  e=9.489E-01  Oplophorus gracilirostris

Solvent-accessible surface area (backbone atoms only — not comparable to full-atom values): 19259 Å² total; per-residue (Å²): 64,66,45,72,68,62,43,56,57,18,27,31,32,34,73,86,80,70,47,45,28,33,24,74,41,64,41,55,50,98,88,64,50,48,56,38,34,36,26,21,32,52,48,78,50,95,96,54,78,75,41,69,42,91,82,49,65,47,80,40,32,70,92,51,20,69,50,32,41,78,76,39,79,39,79,64,88,48,66,50,74,58,72,49,66,55,98,33,40,49,24,46,76,87,42,75,56,94,58,80,89,62,36,38,72,42,79,69,48,66,28,66,43,26,33,38,29,32,25,66,49,84,94,26,22,24,36,31,33,42,26,74,85,72,74,39,80,42,84,50,47,71,77,33,86,55,82,61,48,73,76,46,76,56,85,55,36,38,38,29,36,42,79,42,68,43,81,44,83,43,79,55,97,91,38,82,41,83,43,79,34,62,57,23,30,38,40,34,41,35,33,60,91,75,60,42,60,34,78,46,77,43,63,48,49,59,43,74,92,68,46,45,76,42,70,49,101,79,38,45,32,40,33,28,37,41,32,37,71,33,75,88,89,38,57,61,41,74,44,99,57,35,31,33,40,36,30,42,49,59,97,45,76,38,81,76,53,71,47,78,52,63,80,67,82,45,73,35,58,14,82,74,68,74,29,50,38,36,33,28,60,40,35,38,36,32,61,75,75,73,44,77,46,80,41,69,68,41,46,72,55,63,96,36,28,51,66,46,77,49,78,56,96,63,29,40,39,37,34,25,30,46,96,84,69,55,72,42,34,42,37,40,36,64,42,97,87,76,42,77,46,75,49,79,97

Secondary structure (DSSP, 8-state):
--GGG--TT-EEEETTT--EEEEEEEEE-TTS-EEEEEEEEEE--TTS--EEEEEEEEEEETTTGGGEEEEEPPPP-SB---EEEETTEEEETTEEP--TT--EEEEEEEEBTEEEEEEEETTEEEEE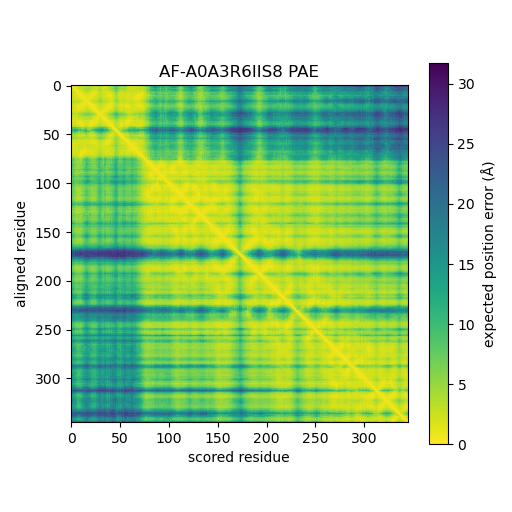EEETTTTEEEEEEEEESSPPEEEEEETTEEEEEEEEEEEEEEEETTEEEEEEEEEEEEEEEEETTTTEEEEEEESS-B-GGG-EEEEETTEEEEEEEEPBP-TTTS--B--SS-EEEEEEESSSEEEEEEEE--S--EEEEETTTTEEEEE-SSEEEEGGGTEEEE-GGGGGTTTPEEEEEEEETTEEEEEEE-TT--EEEEEEEEETTTEEEEEE-

Mean predicted aligned error: 7.9 Å

Radius of gyration: 27.79 Å; Cα contacts (8 Å, |Δi|>4): 789; chains: 1; bounding box: 59×74×81 Å